Protein AF-Q55C67-F1 (afdb_monomer_lite)

Radius of gyration: 38.0 Å; chains: 1; bounding box: 119×74×82 Å

pLDDT: mean 76.69, std 16.96, range [35.06, 94.38]

Foldseek 3Di:
DPVVVVVVVVVVVVVVVVVVVVVVVVVVVVVVVVVVVVVVVVVVVVVVPPDDDDPDVCQLLLQLLLLLLVLLCVPLPQLVVLVVVVLLHPCSVVLSVVLSVVLSVQVVVVDPDDLVVNLVSVQCSCVPRSVHHDPPCVSSVSSVLSVVSSVCSVVVVVVVSCVSSDVVSVVSSVCSVVVPDDPDDDDDDDDDDDDDDDDDDDDDDDDDDDDDDDDDDDDDDQDQDPVRDDDDDDDDD

Organism: Dictyostelium discoideum (NCBI:txid44689)

InterPro domains:
  IPR019398 Pre-rRNA-processing protein TSR2 [PF10273] (65-143)
  IPR019398 Pre-rRNA-processing protein TSR2 [PTHR21250] (51-237)

Structure (mmCIF, N/CA/C/O backbone):
data_AF-Q55C67-F1
#
_entry.id   AF-Q55C67-F1
#
loop_
_atom_site.group_PDB
_atom_site.id
_atom_site.type_symbol
_atom_site.label_atom_id
_atom_site.label_alt_id
_atom_site.label_comp_id
_atom_site.label_asym_id
_atom_site.label_entity_id
_atom_site.label_seq_id
_atom_site.pdbx_PDB_ins_code
_atom_site.Cartn_x
_atom_site.Cartn_y
_atom_site.Cartn_z
_atom_site.occupancy
_atom_site.B_iso_or_equiv
_atom_site.auth_seq_id
_atom_site.auth_comp_id
_atom_site.auth_asym_id
_atom_site.auth_atom_id
_atom_site.pdbx_PDB_model_num
ATOM 1 N N . MET A 1 1 ? -77.966 -0.802 56.223 1.00 55.41 1 MET A N 1
ATOM 2 C CA . MET A 1 1 ? -77.116 -0.895 55.015 1.00 55.41 1 MET A CA 1
ATOM 3 C C . MET A 1 1 ? -76.332 0.396 54.921 1.00 55.41 1 MET A C 1
ATOM 5 O O . MET A 1 1 ? -76.940 1.457 54.916 1.00 55.41 1 MET A O 1
ATOM 9 N N . ASN A 1 2 ? -75.006 0.317 55.017 1.00 64.31 2 ASN A N 1
ATOM 10 C CA . ASN A 1 2 ? -74.153 1.490 55.178 1.00 64.31 2 ASN A CA 1
ATOM 11 C C . ASN A 1 2 ? -73.962 2.150 53.804 1.00 64.31 2 ASN A C 1
ATOM 13 O O . ASN A 1 2 ? -73.075 1.753 53.052 1.00 64.31 2 ASN A O 1
ATOM 17 N N . TYR A 1 3 ? -74.848 3.091 53.450 1.00 72.81 3 TYR A N 1
ATOM 18 C CA . TYR A 1 3 ? -74.831 3.788 52.155 1.00 72.81 3 TYR A CA 1
ATOM 19 C C . TYR A 1 3 ? -73.443 4.357 51.822 1.00 72.81 3 TYR A C 1
ATOM 21 O O . TYR A 1 3 ? -73.037 4.314 50.666 1.00 72.81 3 TYR A O 1
ATOM 29 N N . SER A 1 4 ? -72.677 4.779 52.835 1.00 77.44 4 SER A N 1
ATOM 30 C CA . SER A 1 4 ? -71.302 5.262 52.665 1.00 77.44 4 SER A CA 1
ATOM 31 C C . SER A 1 4 ? -70.363 4.213 52.057 1.00 77.44 4 SER A C 1
ATOM 33 O O . SER A 1 4 ? -69.608 4.540 51.148 1.00 77.44 4 SER A O 1
ATOM 35 N N . ASN A 1 5 ? -70.438 2.948 52.491 1.00 81.25 5 ASN A N 1
ATOM 36 C CA . ASN A 1 5 ? -69.569 1.887 51.966 1.00 81.25 5 ASN A CA 1
ATOM 37 C C . ASN A 1 5 ? -69.927 1.529 50.520 1.00 81.25 5 ASN A C 1
ATOM 39 O O . ASN A 1 5 ? -69.037 1.259 49.727 1.00 81.25 5 ASN A O 1
ATOM 43 N N . ILE A 1 6 ? -71.217 1.554 50.165 1.00 80.00 6 ILE A N 1
ATOM 44 C CA . ILE A 1 6 ? -71.666 1.266 48.793 1.00 80.00 6 ILE A CA 1
ATOM 45 C C . ILE A 1 6 ? -71.211 2.381 47.841 1.00 80.00 6 ILE A C 1
ATOM 47 O O . ILE A 1 6 ? -70.732 2.097 46.748 1.00 80.00 6 ILE A O 1
ATOM 51 N N . VAL A 1 7 ? -71.321 3.648 48.259 1.00 83.62 7 VAL A N 1
ATOM 52 C CA . VAL A 1 7 ? -70.851 4.792 47.458 1.00 83.62 7 VAL A CA 1
ATOM 53 C C . VAL A 1 7 ? -69.332 4.758 47.295 1.00 83.62 7 VAL A C 1
ATOM 55 O O . VAL A 1 7 ? -68.846 4.950 46.185 1.00 83.62 7 VAL A O 1
ATOM 58 N N . GLN A 1 8 ? -68.588 4.463 48.365 1.00 84.81 8 GLN A N 1
ATOM 59 C CA . GLN A 1 8 ? -67.129 4.373 48.308 1.00 84.81 8 GLN A CA 1
ATOM 60 C C . GLN A 1 8 ? -66.661 3.205 47.432 1.00 84.81 8 GLN A C 1
ATOM 62 O O . GLN A 1 8 ? -65.788 3.393 46.593 1.00 84.81 8 GLN A O 1
ATOM 67 N N . GLN A 1 9 ? -67.305 2.040 47.542 1.00 86.12 9 GLN A N 1
ATOM 68 C CA . GLN A 1 9 ? -67.006 0.886 46.696 1.00 86.12 9 GLN A CA 1
ATOM 69 C C . GLN A 1 9 ? -67.319 1.159 45.216 1.00 86.12 9 GLN A C 1
ATOM 71 O O . GLN A 1 9 ? -66.535 0.781 44.351 1.00 86.12 9 GLN A O 1
ATOM 76 N N . ASN A 1 10 ? -68.419 1.859 44.911 1.00 88.12 10 ASN A N 1
ATOM 77 C CA . ASN A 1 10 ? -68.726 2.282 43.541 1.00 88.12 10 ASN A CA 1
ATOM 78 C C . ASN A 1 10 ? -67.701 3.298 43.007 1.00 88.12 10 ASN A C 1
ATOM 80 O O . ASN A 1 10 ? -67.310 3.209 41.845 1.00 88.12 10 ASN A O 1
ATOM 84 N N . LEU A 1 11 ? -67.241 4.238 43.843 1.00 90.19 11 LEU A N 1
ATOM 85 C CA . LEU A 1 11 ? -66.218 5.216 43.460 1.00 90.19 11 LEU A CA 1
ATOM 86 C C . LEU A 1 11 ? -64.862 4.542 43.194 1.00 90.19 11 LEU A C 1
ATOM 88 O O . LEU A 1 11 ? -64.224 4.832 42.186 1.00 90.19 11 LEU A O 1
ATOM 92 N N . GLU A 1 12 ? -64.440 3.609 44.050 1.00 90.56 12 GLU A N 1
ATOM 93 C CA . GLU A 1 12 ? -63.213 2.826 43.855 1.00 90.56 12 GLU A CA 1
ATOM 94 C C . GLU A 1 12 ? -63.284 1.965 42.589 1.00 90.56 12 GLU A C 1
ATOM 96 O O . GLU A 1 12 ? -62.333 1.947 41.806 1.00 90.56 12 GLU A O 1
ATOM 101 N N . GLN A 1 13 ? -64.426 1.317 42.329 1.00 90.25 13 GLN A N 1
ATOM 102 C CA . GLN A 1 13 ? -64.645 0.569 41.086 1.00 90.25 13 GLN A CA 1
ATOM 103 C C . GLN A 1 13 ? -64.574 1.472 39.848 1.00 90.25 13 GLN A C 1
ATOM 105 O O . GLN A 1 13 ? -64.016 1.065 38.828 1.00 90.25 13 GLN A O 1
ATOM 110 N N . GLN A 1 14 ? -65.091 2.701 39.928 1.00 91.06 14 GLN A N 1
ATOM 111 C CA . GLN A 1 14 ? -65.021 3.665 38.830 1.00 91.06 14 GLN A CA 1
ATOM 112 C C . GLN A 1 14 ? -63.582 4.130 38.563 1.00 91.06 14 GLN A C 1
ATOM 114 O O . GLN A 1 14 ? -63.165 4.183 37.406 1.00 91.06 14 GLN A O 1
ATOM 119 N N . ILE A 1 15 ? -62.802 4.412 39.613 1.00 91.38 15 ILE A N 1
ATOM 120 C CA . ILE A 1 15 ? -61.378 4.764 39.491 1.00 91.38 15 ILE A CA 1
ATOM 121 C C . ILE A 1 15 ? -60.592 3.592 38.895 1.00 91.38 15 ILE A C 1
ATOM 123 O O . ILE A 1 15 ? -59.784 3.789 37.989 1.00 91.38 15 ILE A O 1
ATOM 127 N N . GLN A 1 16 ? -60.857 2.365 39.352 1.00 91.56 16 GLN A N 1
ATOM 128 C CA . GLN A 1 16 ? -60.196 1.172 38.831 1.00 91.56 16 GLN A CA 1
ATOM 129 C C . GLN A 1 16 ? -60.526 0.940 37.349 1.00 91.56 16 GLN A C 1
ATOM 131 O O . GLN A 1 16 ? -59.621 0.659 36.565 1.00 91.56 16 GLN A O 1
ATOM 136 N N . GLN A 1 17 ? -61.787 1.111 36.934 1.00 91.88 17 GLN A N 1
ATOM 137 C CA . GLN A 1 17 ? -62.157 1.049 35.515 1.00 91.88 17 GLN A CA 1
ATOM 138 C C . GLN A 1 17 ? -61.460 2.131 34.691 1.00 91.88 17 GLN A C 1
ATOM 140 O O . GLN A 1 17 ? -60.963 1.834 33.607 1.00 91.88 17 GLN A O 1
ATOM 145 N N . GLN A 1 18 ? -61.371 3.359 35.205 1.00 92.94 18 GLN A N 1
ATOM 146 C CA . GLN A 1 18 ? -60.685 4.447 34.513 1.00 92.94 18 GLN A CA 1
ATOM 147 C C . GLN A 1 18 ? -59.182 4.168 34.355 1.00 92.94 18 GLN A C 1
ATOM 149 O O . GLN A 1 18 ? -58.626 4.424 33.290 1.00 92.94 18 GLN A O 1
ATOM 154 N N . GLN A 1 19 ? -58.530 3.586 35.367 1.00 91.44 19 GLN A N 1
ATOM 155 C CA . GLN A 1 19 ? -57.126 3.166 35.280 1.00 91.44 19 GLN A CA 1
ATOM 156 C C . GLN A 1 19 ? -56.924 2.034 34.267 1.00 91.44 19 GLN A C 1
ATOM 158 O O . GLN A 1 19 ? -55.997 2.092 33.464 1.00 91.44 19 GLN A O 1
ATOM 163 N N . ILE A 1 20 ? -57.809 1.029 34.257 1.00 91.62 20 ILE A N 1
ATOM 164 C CA . ILE A 1 20 ? -57.768 -0.057 33.266 1.00 91.62 20 ILE A CA 1
ATOM 165 C C . ILE A 1 20 ? -57.932 0.509 31.852 1.00 91.62 20 ILE A C 1
ATOM 167 O O . ILE A 1 20 ? -57.195 0.117 30.949 1.00 91.62 20 ILE A O 1
ATOM 171 N N . GLN A 1 21 ? -58.855 1.453 31.660 1.00 91.81 21 GLN A N 1
ATOM 172 C CA . GLN A 1 21 ? -59.078 2.091 30.367 1.00 91.81 21 GLN A CA 1
ATOM 173 C C . GLN A 1 21 ? -57.860 2.910 29.916 1.00 91.81 21 GLN A C 1
ATOM 175 O O . GLN A 1 21 ? -57.418 2.759 28.779 1.00 91.81 21 GLN A O 1
ATOM 180 N N . GLN A 1 22 ? -57.254 3.697 30.810 1.00 91.69 22 GLN A N 1
ATOM 181 C CA . GLN A 1 22 ? -56.019 4.430 30.507 1.00 91.69 22 GLN A CA 1
ATOM 182 C C . GLN A 1 22 ? -54.857 3.490 30.161 1.00 91.69 22 GLN A C 1
ATOM 184 O O . GLN A 1 22 ? -54.122 3.752 29.211 1.00 91.69 22 GLN A O 1
ATOM 189 N N . GLN A 1 23 ? -54.711 2.371 30.876 1.00 90.81 23 GLN A N 1
ATOM 190 C CA . GLN A 1 23 ? -53.678 1.376 30.579 1.00 90.81 23 GLN A CA 1
ATOM 191 C C . GLN A 1 23 ? -53.897 0.720 29.209 1.00 90.81 23 GLN A C 1
ATOM 193 O O . GLN A 1 23 ? -52.939 0.476 28.476 1.00 90.81 23 GLN A O 1
ATOM 198 N N . GLN A 1 24 ? -55.152 0.448 28.837 1.00 90.94 24 GLN A N 1
ATOM 199 C CA . GLN A 1 24 ? -55.490 -0.078 27.513 1.00 90.94 24 GLN A CA 1
ATOM 200 C C . GLN A 1 24 ? -55.171 0.929 26.402 1.00 90.94 24 GLN A C 1
ATOM 202 O O . GLN A 1 24 ? -54.600 0.541 25.384 1.00 90.94 24 GLN A O 1
ATOM 207 N N . GLU A 1 25 ? -55.475 2.215 26.601 1.00 90.50 25 GLU A N 1
ATOM 208 C CA . GLU A 1 25 ? -55.121 3.275 25.649 1.00 90.50 25 GLU A CA 1
ATOM 209 C C . GLU A 1 25 ? -53.605 3.445 25.504 1.00 90.50 25 GLU A C 1
ATOM 211 O O . GLU A 1 25 ? -53.113 3.613 24.387 1.00 90.50 25 GLU A O 1
ATOM 216 N N . GLN A 1 26 ? -52.850 3.360 26.605 1.00 88.88 26 GLN A N 1
ATOM 217 C CA . GLN A 1 26 ? -51.386 3.383 26.564 1.00 88.88 26 GLN A CA 1
ATOM 218 C C . GLN A 1 26 ? -50.830 2.193 25.779 1.00 88.88 26 GLN A C 1
ATOM 220 O O . GLN A 1 26 ? -50.045 2.396 24.855 1.00 88.88 26 GLN A O 1
ATOM 225 N N . ASN A 1 27 ? -51.304 0.976 26.060 1.00 90.88 27 ASN A N 1
ATOM 226 C CA . ASN A 1 27 ? -50.885 -0.221 25.329 1.00 90.88 27 ASN A CA 1
ATOM 227 C C . ASN A 1 27 ? -51.206 -0.119 23.826 1.00 90.88 27 ASN A C 1
ATOM 229 O O . ASN A 1 27 ? -50.393 -0.523 22.996 1.00 90.88 27 ASN A O 1
ATOM 233 N N . LEU A 1 28 ? -52.361 0.453 23.461 1.00 92.19 28 LEU A N 1
ATOM 234 C CA . LEU A 1 28 ? -52.737 0.667 22.061 1.00 92.19 28 LEU A CA 1
ATOM 235 C C . LEU A 1 28 ? -51.816 1.686 21.370 1.00 92.19 28 LEU A C 1
ATOM 237 O O . LEU A 1 28 ? -51.386 1.452 20.240 1.00 92.19 28 LEU A O 1
ATOM 241 N N . ARG A 1 29 ? -51.473 2.793 22.043 1.00 89.44 29 ARG A N 1
ATOM 242 C CA . ARG A 1 29 ? -50.525 3.791 21.515 1.00 89.44 29 ARG A CA 1
ATOM 243 C C . ARG A 1 29 ? -49.127 3.209 21.343 1.00 89.44 29 ARG A C 1
ATOM 245 O O . ARG A 1 29 ? -48.511 3.419 20.303 1.00 89.44 29 ARG A O 1
ATOM 252 N N . GLU A 1 30 ? -48.638 2.447 22.318 1.00 86.75 30 GLU A N 1
ATOM 253 C CA . GLU A 1 30 ? -47.344 1.768 22.209 1.00 86.75 30 GLU A CA 1
ATOM 254 C C . GLU A 1 30 ? -47.323 0.762 21.056 1.00 86.75 30 GLU A C 1
ATOM 256 O O . GLU A 1 30 ? -46.335 0.683 20.328 1.00 86.75 30 GLU A O 1
ATOM 261 N N . GLN A 1 31 ? -48.41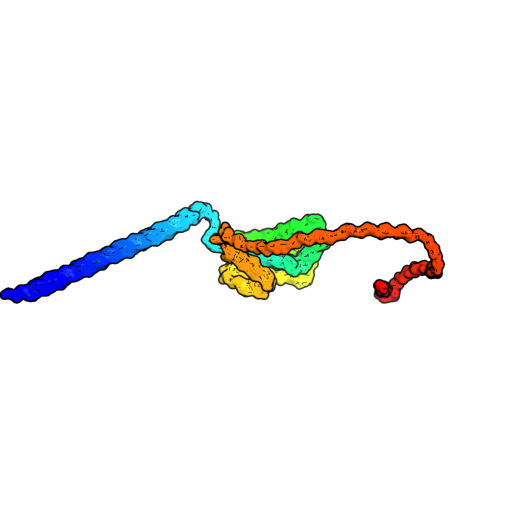7 0.026 20.840 1.00 89.00 31 GLN A N 1
ATOM 262 C CA . GLN A 1 31 ? -48.533 -0.901 19.718 1.00 89.00 31 GLN A CA 1
ATOM 263 C C . GLN A 1 31 ? -48.512 -0.168 18.369 1.00 89.00 31 GLN A C 1
ATOM 265 O O . GLN A 1 31 ? -47.846 -0.629 17.446 1.00 89.00 31 GLN A O 1
ATOM 270 N N . GLN A 1 32 ? -49.167 0.993 18.263 1.00 89.25 32 GLN A N 1
ATOM 271 C CA . GLN A 1 32 ? -49.116 1.833 17.061 1.00 89.25 32 GLN A CA 1
ATOM 272 C C . GLN A 1 32 ? -47.713 2.392 16.802 1.00 89.25 32 GLN A C 1
ATOM 274 O O . GLN A 1 32 ? -47.256 2.367 15.663 1.00 89.25 32 GLN A O 1
ATOM 279 N N . ILE A 1 33 ? -47.003 2.842 17.843 1.00 85.56 33 ILE A N 1
ATOM 280 C CA . ILE A 1 33 ? -45.613 3.310 17.716 1.00 85.56 33 ILE A CA 1
ATOM 281 C C . ILE A 1 33 ? -44.709 2.160 17.263 1.00 85.56 33 ILE A C 1
ATOM 283 O O . ILE A 1 33 ? -43.916 2.335 16.342 1.00 85.56 33 ILE A O 1
ATOM 287 N N . ARG A 1 34 ? -44.854 0.966 17.853 1.00 83.12 34 ARG A N 1
ATOM 288 C CA . ARG A 1 34 ? -44.106 -0.229 17.431 1.00 83.12 34 ARG A CA 1
ATOM 289 C C . ARG A 1 34 ? -44.389 -0.586 15.976 1.00 83.12 34 ARG A C 1
ATOM 291 O O . ARG A 1 34 ? -43.445 -0.837 15.242 1.00 83.12 34 ARG A O 1
ATOM 298 N N . GLN A 1 35 ? -45.650 -0.540 15.545 1.00 85.38 35 GLN A N 1
ATOM 299 C CA . GLN A 1 35 ? -46.022 -0.783 14.149 1.00 85.38 35 GLN A CA 1
ATOM 300 C C . GLN A 1 35 ? -45.432 0.265 13.203 1.00 85.38 35 GLN A C 1
ATOM 302 O O . GLN A 1 35 ? -44.892 -0.107 12.170 1.00 85.38 35 GLN A O 1
ATOM 307 N N . GLN A 1 36 ? -45.461 1.552 13.561 1.00 83.69 36 GLN A N 1
ATOM 308 C CA . GLN A 1 36 ? -44.834 2.600 12.752 1.00 83.69 36 GLN A CA 1
ATOM 309 C C . GLN A 1 36 ? -43.315 2.428 12.666 1.00 83.69 36 GLN A C 1
ATOM 311 O O . GLN A 1 36 ? -42.751 2.590 11.588 1.00 83.69 36 GLN A O 1
ATOM 316 N N . ILE A 1 37 ? -42.650 2.070 13.770 1.00 80.50 37 ILE A N 1
ATOM 317 C CA . ILE A 1 37 ? -41.210 1.780 13.776 1.00 80.50 37 ILE A CA 1
ATOM 318 C C . ILE A 1 37 ? -40.916 0.550 12.908 1.00 80.50 37 ILE A C 1
ATOM 320 O O . ILE A 1 37 ? -40.021 0.604 12.072 1.00 80.50 37 ILE A O 1
ATOM 324 N N . GLU A 1 38 ? -41.680 -0.537 13.040 1.00 80.69 38 GLU A N 1
ATOM 325 C CA . GLU A 1 38 ? -41.533 -1.733 12.200 1.00 80.69 38 GLU A CA 1
ATOM 326 C C . GLU A 1 38 ? -41.793 -1.440 10.715 1.00 80.69 38 GLU A C 1
ATOM 328 O O . GLU A 1 38 ? -41.078 -1.954 9.857 1.00 80.69 38 GLU A O 1
ATOM 333 N N . GLU A 1 39 ? -42.777 -0.599 10.386 1.00 81.31 39 GLU A N 1
ATOM 334 C CA . GLU A 1 39 ? -43.039 -0.156 9.014 1.00 81.31 39 GLU A CA 1
ATOM 335 C C . GLU A 1 39 ? -41.912 0.720 8.466 1.00 81.31 39 GLU A C 1
ATOM 337 O O . GLU A 1 39 ? -41.529 0.554 7.308 1.00 81.31 39 GLU A O 1
ATOM 342 N N . GLN A 1 40 ? -41.343 1.618 9.276 1.00 77.38 40 GLN A N 1
ATOM 343 C CA . GLN A 1 40 ? -40.179 2.408 8.873 1.00 77.38 40 GLN A CA 1
ATOM 344 C C . GLN A 1 40 ? -38.947 1.526 8.665 1.00 77.38 40 GLN A C 1
ATOM 346 O O . GLN A 1 40 ? -38.252 1.693 7.665 1.00 77.38 40 GLN A O 1
ATOM 351 N N . ILE A 1 41 ? -38.724 0.535 9.534 1.00 75.88 41 ILE A N 1
ATOM 352 C CA . ILE A 1 41 ? -37.650 -0.452 9.370 1.00 75.88 41 ILE A CA 1
ATOM 353 C C . ILE A 1 41 ? -37.872 -1.264 8.087 1.00 75.88 41 ILE A C 1
ATOM 355 O O . ILE A 1 41 ? -36.942 -1.416 7.300 1.00 75.88 41 ILE A O 1
ATOM 359 N N . LYS A 1 42 ? -39.101 -1.722 7.810 1.00 76.94 42 LYS A N 1
ATOM 360 C CA . LYS A 1 42 ? -39.427 -2.444 6.567 1.00 76.94 42 LYS A CA 1
ATOM 361 C C . LYS A 1 42 ? -39.249 -1.589 5.315 1.00 76.94 42 LYS A C 1
ATOM 363 O O . LYS A 1 42 ? -38.733 -2.092 4.325 1.00 76.94 42 LYS A O 1
ATOM 368 N N . ARG A 1 43 ? -39.644 -0.310 5.338 1.00 68.50 43 ARG A N 1
ATOM 369 C CA . ARG A 1 43 ? -39.409 0.617 4.214 1.00 68.50 43 ARG A CA 1
ATOM 370 C C . ARG A 1 43 ? -37.920 0.883 4.003 1.00 68.50 43 ARG A C 1
ATOM 372 O O . ARG A 1 43 ? -37.476 0.913 2.860 1.00 68.50 43 ARG A O 1
ATOM 379 N N . GLY A 1 44 ? -37.157 1.020 5.089 1.00 62.81 44 GLY A N 1
ATOM 380 C CA . GLY A 1 44 ? -35.700 1.121 5.035 1.00 62.81 44 GLY A CA 1
ATOM 381 C C . GLY A 1 44 ? -35.053 -0.124 4.424 1.00 62.81 44 GLY A C 1
ATOM 382 O O . GLY A 1 44 ? -34.157 0.003 3.598 1.00 62.81 44 GLY A O 1
ATOM 383 N N . GLN A 1 45 ? -35.559 -1.316 4.755 1.00 61.28 45 GLN A N 1
ATOM 384 C CA . GLN A 1 45 ? -35.073 -2.586 4.202 1.00 61.28 45 GLN A CA 1
ATOM 385 C C . GLN A 1 45 ? -35.484 -2.796 2.733 1.00 61.28 45 GLN A C 1
ATOM 387 O O . GLN A 1 45 ? -34.657 -3.217 1.932 1.00 61.28 45 GLN A O 1
ATOM 392 N N . GLN A 1 46 ? -36.711 -2.441 2.329 1.00 56.03 46 GLN A N 1
ATOM 393 C CA . GLN A 1 46 ? -37.157 -2.611 0.935 1.00 56.03 46 GLN A CA 1
ATOM 394 C C . GLN A 1 46 ? -36.419 -1.711 -0.065 1.00 56.03 46 GLN A C 1
ATOM 396 O O . GLN A 1 46 ? -36.211 -2.126 -1.203 1.00 56.03 46 GLN A O 1
ATOM 401 N N . ASN A 1 47 ? -35.962 -0.525 0.346 1.00 55.47 47 ASN A N 1
ATOM 402 C CA . ASN A 1 47 ? -35.108 0.303 -0.511 1.00 55.47 47 ASN A CA 1
ATOM 403 C C . ASN A 1 47 ? -33.682 -0.261 -0.672 1.00 55.47 47 ASN A C 1
ATOM 405 O O . ASN A 1 47 ? -32.969 0.182 -1.565 1.00 55.47 47 ASN A O 1
ATOM 409 N N . GLN A 1 48 ? -33.273 -1.246 0.137 1.00 50.03 48 GLN A N 1
ATOM 410 C CA . GLN A 1 48 ? -31.953 -1.882 0.045 1.00 50.03 48 GLN A CA 1
ATOM 411 C C . GLN A 1 48 ? -31.956 -3.201 -0.753 1.00 50.03 48 GLN A C 1
ATOM 413 O O . GLN A 1 48 ? -30.895 -3.671 -1.147 1.00 50.03 48 GLN A O 1
ATOM 418 N N . GLU A 1 49 ? -33.118 -3.793 -1.055 1.00 52.91 49 GLU A N 1
ATOM 419 C CA . GLU A 1 49 ? -33.202 -5.105 -1.730 1.00 52.91 49 GLU A CA 1
ATOM 420 C C . GLU A 1 49 ? -33.305 -5.044 -3.268 1.00 52.91 49 GLU A C 1
ATOM 422 O O . GLU A 1 49 ? -33.440 -6.079 -3.923 1.00 52.91 49 GLU A O 1
ATOM 427 N N . THR A 1 50 ? -33.171 -3.861 -3.881 1.00 46.00 50 THR A N 1
ATOM 428 C CA . THR A 1 50 ? -33.098 -3.727 -5.346 1.00 46.00 50 THR A CA 1
ATOM 429 C C . THR A 1 50 ? -31.681 -3.315 -5.750 1.00 46.00 50 THR A C 1
ATOM 431 O O . THR A 1 50 ? -31.320 -2.148 -5.652 1.00 46.00 50 THR A O 1
ATOM 434 N N . THR A 1 51 ? -30.908 -4.283 -6.256 1.00 45.06 51 THR A N 1
ATOM 435 C CA . THR A 1 51 ? -29.495 -4.214 -6.711 1.00 45.06 51 THR A CA 1
ATOM 436 C C . THR A 1 51 ? -28.461 -4.565 -5.633 1.00 45.06 51 THR A C 1
ATOM 438 O O . THR A 1 51 ? -28.009 -3.748 -4.842 1.00 45.06 51 THR A O 1
ATOM 441 N N . GLN A 1 52 ? -28.101 -5.847 -5.638 1.00 35.06 52 GLN A N 1
ATOM 442 C CA . GLN A 1 52 ? -27.042 -6.486 -4.863 1.00 35.06 52 GLN A CA 1
ATOM 443 C C . GLN A 1 52 ? -25.661 -5.945 -5.265 1.00 35.06 52 GLN A C 1
ATOM 445 O O . GLN A 1 52 ? -25.206 -6.295 -6.348 1.00 35.06 52 GLN A O 1
ATOM 450 N N . VAL A 1 53 ? -25.006 -5.161 -4.403 1.00 44.84 53 VAL A N 1
ATOM 451 C CA . VAL A 1 53 ? -23.629 -5.368 -3.900 1.00 44.84 53 VAL A CA 1
ATOM 452 C C . VAL A 1 53 ? -23.565 -4.623 -2.553 1.00 44.84 53 VAL A C 1
ATOM 454 O O . VAL A 1 53 ? -24.007 -3.485 -2.471 1.00 44.84 53 VAL A O 1
ATOM 457 N N . ASP A 1 54 ? -23.170 -5.333 -1.500 1.00 40.62 54 ASP A N 1
ATOM 458 C CA . ASP A 1 54 ? -22.926 -4.925 -0.104 1.00 40.62 54 ASP A CA 1
ATOM 459 C C . ASP A 1 54 ? -23.085 -3.413 0.245 1.00 40.62 54 ASP A C 1
ATOM 461 O O . ASP A 1 54 ? -22.210 -2.589 0.022 1.00 40.62 54 ASP A O 1
ATOM 465 N N . ASN A 1 55 ? -24.230 -3.042 0.840 1.00 44.38 55 ASN A N 1
ATOM 466 C CA . ASN A 1 55 ? -24.454 -1.733 1.481 1.00 44.38 55 ASN A CA 1
ATOM 467 C C . ASN A 1 55 ? -24.099 -1.794 2.985 1.00 44.38 55 ASN A C 1
ATOM 469 O O . ASN A 1 55 ? -24.886 -1.406 3.854 1.00 44.38 55 ASN A O 1
ATOM 473 N N . ARG A 1 56 ? -22.900 -2.284 3.320 1.00 44.88 56 ARG A N 1
ATOM 474 C CA . ARG A 1 56 ? -22.137 -1.742 4.465 1.00 44.88 56 ARG A CA 1
ATOM 475 C C . ARG A 1 56 ? -21.777 -0.283 4.142 1.00 44.88 56 ARG A C 1
ATOM 477 O O . ARG A 1 56 ? -22.032 0.147 3.020 1.00 44.88 56 ARG A O 1
ATOM 484 N N . PRO A 1 57 ? -21.193 0.530 5.037 1.00 50.88 57 PRO A N 1
ATOM 485 C CA . PRO A 1 57 ? -20.595 1.809 4.632 1.00 50.88 57 PRO A CA 1
ATOM 486 C C . PRO A 1 57 ? -19.368 1.588 3.716 1.00 50.88 57 PRO A C 1
ATOM 488 O O . PRO A 1 57 ? -18.319 2.190 3.921 1.00 50.88 57 PRO A O 1
ATOM 491 N N . GLU A 1 58 ? -19.486 0.706 2.715 1.00 54.97 58 GLU A N 1
ATOM 492 C CA . GLU A 1 58 ? -18.504 0.419 1.686 1.00 54.97 58 GLU A CA 1
ATOM 493 C C . GLU A 1 58 ? -18.116 1.684 0.970 1.00 54.97 58 GLU A C 1
ATOM 495 O O . GLU A 1 58 ? -16.930 1.924 0.816 1.00 54.97 58 GLU A O 1
ATOM 500 N N . GLY A 1 59 ? -19.075 2.566 0.683 1.00 66.62 59 GLY A N 1
ATOM 501 C CA . GLY A 1 59 ? -18.773 3.870 0.106 1.00 66.62 59 GLY A CA 1
ATOM 502 C C . GLY A 1 59 ? -17.798 4.694 0.952 1.00 66.62 59 GLY A C 1
ATOM 503 O O . GLY A 1 59 ? -16.814 5.195 0.419 1.00 66.62 59 GLY A O 1
ATOM 504 N N . GLU A 1 60 ? -18.029 4.815 2.263 1.00 79.44 60 GLU A N 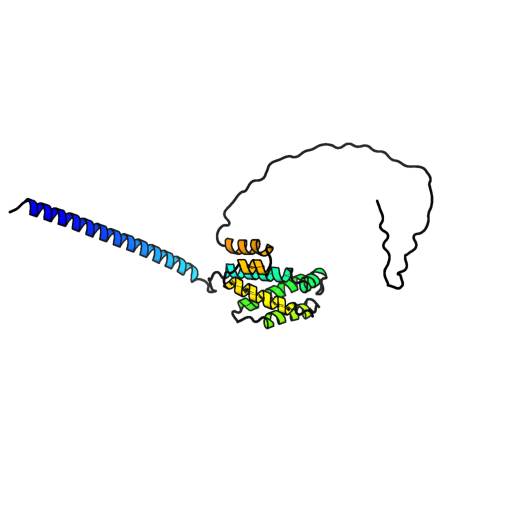1
ATOM 505 C CA . GLU A 1 60 ? -17.236 5.714 3.112 1.00 79.44 60 GLU A CA 1
ATOM 506 C C . GLU A 1 60 ? -15.831 5.169 3.374 1.00 79.44 60 GLU A C 1
ATOM 508 O O . GLU A 1 60 ? -14.849 5.881 3.155 1.00 79.44 60 GLU A O 1
ATOM 513 N N . TYR A 1 61 ? -15.696 3.905 3.801 1.00 85.38 61 TYR A N 1
ATOM 514 C CA . TYR A 1 61 ? -14.359 3.355 4.048 1.00 85.38 61 TYR A CA 1
ATOM 515 C C . TYR A 1 61 ? -13.569 3.199 2.750 1.00 85.38 61 TYR A C 1
ATOM 517 O O . TYR A 1 61 ? -12.352 3.367 2.771 1.00 85.38 61 TYR A O 1
ATOM 525 N N . TRP A 1 62 ? -14.236 2.895 1.630 1.00 88.25 62 TRP A N 1
ATOM 526 C CA . TRP A 1 62 ? -13.577 2.752 0.336 1.00 88.25 62 TRP A CA 1
ATOM 527 C C . TRP A 1 62 ? -13.046 4.084 -0.167 1.00 88.25 62 TRP A C 1
ATOM 529 O O . TRP A 1 62 ? -11.900 4.153 -0.591 1.00 88.25 62 TRP A O 1
ATOM 539 N N . GLN A 1 63 ? -13.835 5.157 -0.057 1.00 86.56 63 GLN A N 1
ATOM 540 C CA . GLN A 1 63 ? -13.372 6.502 -0.396 1.00 86.56 63 GLN A CA 1
ATOM 541 C C . GLN A 1 63 ? -12.178 6.909 0.466 1.00 86.56 63 GLN A C 1
ATOM 543 O O . GLN A 1 63 ? -11.182 7.407 -0.050 1.00 86.56 63 GLN A O 1
ATOM 548 N N . ILE A 1 64 ? -12.243 6.651 1.772 1.00 87.06 64 ILE A N 1
ATOM 549 C CA . ILE A 1 64 ? -11.134 6.928 2.691 1.00 87.06 64 ILE A CA 1
ATOM 550 C C . ILE A 1 64 ? -9.893 6.113 2.307 1.00 87.06 64 ILE A C 1
ATOM 552 O O . ILE A 1 64 ? -8.781 6.640 2.314 1.00 87.06 64 ILE A O 1
ATOM 556 N N . PHE A 1 65 ? -10.079 4.845 1.944 1.00 90.19 65 PHE A N 1
ATOM 557 C CA . PHE A 1 65 ? -9.004 3.968 1.505 1.00 90.19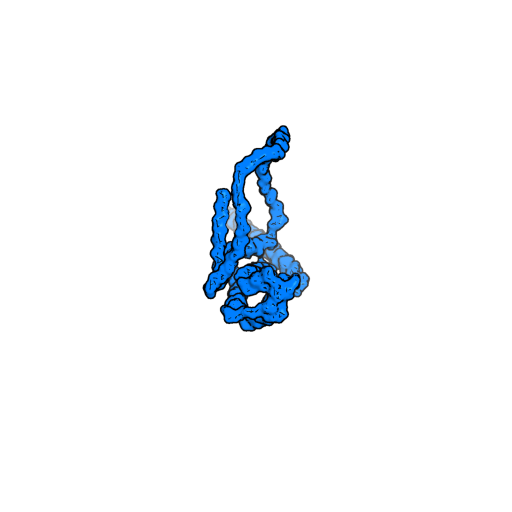 65 PHE A CA 1
ATOM 558 C C . PHE A 1 65 ? -8.381 4.428 0.180 1.00 90.19 65 PHE A C 1
ATOM 560 O O . PHE A 1 65 ? -7.163 4.552 0.112 1.00 90.19 65 PHE A O 1
ATOM 567 N N . ASP A 1 66 ? -9.176 4.755 -0.837 1.00 90.94 66 ASP A N 1
ATOM 568 C CA . ASP A 1 66 ? -8.688 5.286 -2.117 1.00 90.94 66 ASP A CA 1
ATOM 569 C C . ASP A 1 66 ? -7.887 6.581 -1.918 1.00 90.94 66 ASP A C 1
ATOM 571 O O . ASP A 1 66 ? -6.754 6.706 -2.388 1.00 90.94 66 ASP A O 1
ATOM 575 N N . GLN A 1 67 ? -8.403 7.509 -1.106 1.00 89.31 67 GLN A N 1
ATOM 576 C CA . GLN A 1 67 ? -7.684 8.737 -0.762 1.00 89.31 67 GLN A CA 1
ATOM 577 C C . GLN A 1 67 ? -6.373 8.461 -0.011 1.00 89.31 67 GLN A C 1
ATOM 579 O O . GLN A 1 67 ? -5.363 9.128 -0.262 1.00 89.31 67 GLN A O 1
ATOM 584 N N . ALA A 1 68 ? -6.355 7.462 0.875 1.00 90.31 68 ALA A N 1
ATOM 585 C CA . ALA A 1 68 ? -5.138 7.020 1.543 1.00 90.31 68 ALA A CA 1
ATOM 586 C C . ALA A 1 68 ? -4.113 6.461 0.544 1.00 90.31 68 ALA A C 1
ATOM 588 O O . ALA A 1 68 ? -2.956 6.874 0.572 1.00 90.31 68 ALA A O 1
ATOM 589 N N . VAL A 1 69 ? -4.517 5.583 -0.378 1.00 92.12 69 VAL A N 1
ATOM 590 C CA . VAL A 1 69 ? -3.615 5.018 -1.397 1.00 92.12 69 VAL A CA 1
ATOM 591 C C . VAL A 1 69 ? -3.065 6.116 -2.312 1.00 92.12 69 VAL A C 1
ATOM 593 O O . VAL A 1 69 ? -1.858 6.171 -2.554 1.00 92.12 69 VAL A O 1
ATOM 596 N N . LEU A 1 70 ? -3.914 7.042 -2.763 1.00 91.62 70 LEU A N 1
ATOM 597 C CA . LEU A 1 70 ? -3.504 8.188 -3.575 1.00 91.62 70 LEU A CA 1
ATOM 598 C C . LEU A 1 70 ? -2.439 9.027 -2.860 1.00 91.62 70 LEU A C 1
ATOM 600 O O . LEU A 1 70 ? -1.453 9.440 -3.475 1.00 91.62 70 LEU A O 1
ATOM 604 N N . ARG A 1 71 ? -2.603 9.256 -1.553 1.00 90.25 71 ARG A N 1
ATOM 605 C CA . ARG A 1 71 ? -1.608 9.961 -0.742 1.00 90.25 71 ARG A CA 1
ATOM 606 C C . ARG A 1 71 ? -0.275 9.220 -0.696 1.00 90.25 71 ARG A C 1
ATOM 608 O O . ARG A 1 71 ? 0.757 9.840 -0.935 1.00 90.25 71 ARG A O 1
ATOM 615 N N . ILE A 1 72 ? -0.302 7.917 -0.431 1.00 92.31 72 ILE A N 1
ATOM 616 C CA . ILE A 1 72 ? 0.904 7.083 -0.372 1.00 92.31 72 ILE A CA 1
ATOM 617 C C . ILE A 1 72 ? 1.684 7.177 -1.689 1.00 92.31 72 ILE A C 1
ATOM 619 O O . ILE A 1 72 ? 2.895 7.380 -1.683 1.00 92.31 72 ILE A O 1
ATOM 623 N N . PHE A 1 73 ? 0.990 7.110 -2.825 1.00 92.06 73 PHE A N 1
ATOM 624 C CA . PHE A 1 73 ? 1.608 7.211 -4.150 1.00 92.06 73 PHE A CA 1
ATOM 625 C C . PHE A 1 73 ? 2.211 8.602 -4.407 1.00 92.06 73 PHE A C 1
ATOM 627 O O . PHE A 1 73 ? 3.249 8.723 -5.061 1.00 92.06 73 PHE A O 1
ATOM 634 N N . LYS A 1 74 ? 1.597 9.663 -3.867 1.00 90.38 74 LYS A N 1
ATOM 635 C CA . LYS A 1 74 ? 2.144 11.029 -3.924 1.00 90.38 74 LYS A CA 1
ATOM 636 C C . LYS A 1 74 ? 3.403 11.216 -3.080 1.00 90.38 74 LYS A C 1
ATOM 638 O O . LYS A 1 74 ? 4.254 12.015 -3.451 1.00 90.38 74 LYS A O 1
ATOM 643 N N . GLU A 1 75 ? 3.527 10.503 -1.967 1.00 89.56 75 GLU A N 1
ATOM 644 C CA . GLU A 1 75 ? 4.707 10.577 -1.095 1.00 89.56 75 GLU A CA 1
ATOM 645 C C . GLU A 1 75 ? 5.827 9.620 -1.517 1.00 89.56 75 GLU A C 1
ATOM 647 O O . GLU A 1 75 ? 6.985 9.813 -1.144 1.00 89.56 75 GLU A O 1
ATOM 652 N N . TRP A 1 76 ? 5.514 8.604 -2.323 1.00 92.88 76 TRP A N 1
ATOM 653 C CA . TRP A 1 76 ? 6.501 7.637 -2.774 1.00 92.88 76 TRP A CA 1
ATOM 654 C C . TRP A 1 76 ? 7.470 8.250 -3.791 1.00 92.88 76 TRP A C 1
ATOM 656 O O . TRP A 1 76 ? 7.156 8.460 -4.964 1.00 92.88 76 TRP A O 1
ATOM 666 N N . THR A 1 77 ? 8.687 8.525 -3.326 1.00 90.94 77 THR A N 1
ATOM 667 C CA . THR A 1 77 ? 9.727 9.244 -4.074 1.00 90.94 77 THR A CA 1
ATOM 668 C C . THR A 1 77 ? 10.097 8.578 -5.396 1.00 90.94 77 THR A C 1
ATOM 670 O O . THR A 1 77 ? 10.249 9.284 -6.390 1.00 90.94 77 THR A O 1
ATOM 673 N N . ALA A 1 78 ? 10.206 7.246 -5.440 1.00 91.00 78 ALA A N 1
ATOM 674 C CA . ALA A 1 78 ? 10.531 6.511 -6.664 1.00 91.00 78 ALA A CA 1
ATOM 675 C C . ALA A 1 78 ? 9.489 6.768 -7.764 1.00 91.00 78 ALA A C 1
ATOM 677 O O . ALA A 1 78 ? 9.842 7.094 -8.898 1.00 91.00 78 ALA A O 1
ATOM 678 N N . LEU A 1 79 ? 8.205 6.722 -7.400 1.00 92.06 79 LEU A N 1
ATOM 679 C CA . LEU A 1 79 ? 7.101 7.000 -8.310 1.00 92.06 79 LEU A CA 1
ATOM 680 C C . LEU A 1 79 ? 7.058 8.476 -8.730 1.00 92.06 79 LEU A C 1
ATOM 682 O O . LEU A 1 79 ? 6.904 8.776 -9.912 1.00 92.06 79 LEU A O 1
ATOM 686 N N . GLN A 1 80 ? 7.238 9.408 -7.791 1.00 93.25 80 GLN A N 1
ATOM 687 C CA . GLN A 1 80 ? 7.250 10.842 -8.104 1.00 93.25 80 GLN A CA 1
ATOM 688 C C . GLN A 1 80 ? 8.401 11.228 -9.037 1.00 93.25 80 GLN A C 1
ATOM 690 O O . GLN A 1 80 ? 8.213 12.041 -9.945 1.00 93.25 80 GLN A O 1
ATOM 695 N N . LEU A 1 81 ? 9.581 10.631 -8.852 1.00 92.19 81 LEU A N 1
ATOM 696 C CA . LEU A 1 81 ? 10.715 10.820 -9.753 1.00 92.19 81 LEU A CA 1
ATOM 697 C C . LEU A 1 81 ? 10.428 10.238 -11.137 1.00 92.19 81 LEU A C 1
ATOM 699 O O . LEU A 1 81 ? 10.720 10.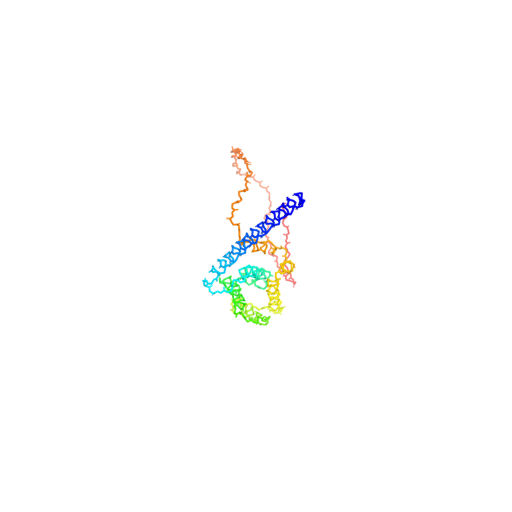914 -12.124 1.00 92.19 81 LEU A O 1
ATOM 703 N N . ALA A 1 82 ? 9.808 9.057 -11.218 1.00 91.44 82 ALA A N 1
ATOM 704 C CA . ALA A 1 82 ? 9.396 8.474 -12.489 1.00 91.44 82 ALA A CA 1
ATOM 705 C C . ALA A 1 82 ? 8.440 9.395 -13.252 1.00 91.44 82 ALA A C 1
ATOM 707 O O . ALA A 1 82 ? 8.697 9.694 -14.416 1.00 91.44 82 ALA A O 1
ATOM 708 N N . ILE A 1 83 ? 7.400 9.908 -12.582 1.00 92.31 83 ILE A N 1
ATOM 709 C CA . ILE A 1 83 ? 6.413 10.832 -13.163 1.00 92.31 83 ILE A CA 1
ATOM 710 C C . ILE A 1 83 ? 7.070 12.143 -13.599 1.00 92.31 83 ILE A C 1
ATOM 712 O O . ILE A 1 83 ? 6.882 12.570 -14.733 1.00 92.31 83 ILE A O 1
ATOM 716 N N . THR A 1 84 ? 7.865 12.764 -12.724 1.00 93.25 84 THR A N 1
ATOM 717 C CA . THR A 1 84 ? 8.492 14.072 -12.989 1.00 93.25 84 THR A CA 1
ATOM 718 C C . THR A 1 84 ? 9.463 14.022 -14.167 1.00 93.25 84 THR A C 1
ATOM 720 O O . THR A 1 84 ? 9.565 14.985 -14.923 1.00 93.25 84 THR A O 1
ATOM 723 N N . ASN A 1 85 ? 10.188 12.913 -14.320 1.00 92.94 85 ASN A N 1
ATOM 724 C CA . ASN A 1 85 ? 11.164 12.731 -15.393 1.00 92.94 85 ASN A CA 1
ATOM 725 C C . ASN A 1 85 ? 10.598 11.986 -16.610 1.00 92.94 85 ASN A C 1
ATOM 727 O O . ASN A 1 85 ? 11.355 11.705 -17.538 1.00 92.94 85 ASN A O 1
ATOM 731 N N . GLU A 1 86 ? 9.309 11.633 -16.593 1.00 92.38 86 GLU A N 1
ATOM 732 C CA . GLU A 1 86 ? 8.649 10.839 -17.631 1.00 92.38 86 GLU A CA 1
ATOM 733 C C . GLU A 1 86 ? 9.446 9.574 -18.002 1.00 92.38 86 GLU A C 1
ATOM 735 O O . GLU A 1 86 ? 9.653 9.271 -19.178 1.00 92.38 86 GLU A O 1
ATOM 740 N N . TRP A 1 87 ? 9.927 8.823 -17.002 1.00 90.19 87 TRP A N 1
ATOM 741 C CA . TRP A 1 87 ? 10.774 7.641 -17.231 1.00 90.19 87 TRP A CA 1
ATOM 742 C C . TRP A 1 87 ? 10.074 6.541 -18.059 1.00 90.19 87 TRP A C 1
ATOM 744 O O . TRP A 1 87 ? 10.745 5.809 -18.787 1.00 90.19 87 TRP A O 1
ATOM 754 N N . GLY A 1 88 ? 8.735 6.496 -18.043 1.00 85.38 88 GLY A N 1
ATOM 755 C CA . GLY A 1 88 ? 7.885 5.665 -18.913 1.00 85.38 88 GLY A CA 1
ATOM 756 C C . GLY A 1 88 ? 7.378 6.369 -20.188 1.00 85.38 88 GLY A C 1
ATOM 757 O O . GLY A 1 88 ? 6.478 5.875 -20.870 1.00 85.38 88 GLY A O 1
ATOM 758 N N . GLY A 1 89 ? 7.903 7.553 -20.512 1.00 90.62 89 GLY A N 1
ATOM 759 C CA . GLY A 1 89 ? 7.460 8.419 -21.608 1.00 90.62 89 GLY A CA 1
ATOM 760 C C . GLY A 1 89 ? 6.201 9.235 -21.290 1.00 90.62 89 GLY A C 1
ATOM 761 O O . GLY A 1 89 ? 5.755 9.331 -20.149 1.00 90.62 89 GLY A O 1
ATOM 762 N N . ASN A 1 90 ? 5.564 9.798 -22.317 1.00 89.38 90 ASN A N 1
ATOM 763 C CA . ASN A 1 90 ? 4.441 10.740 -22.167 1.00 89.38 90 ASN A CA 1
ATOM 764 C C . ASN A 1 90 ? 3.205 10.163 -21.441 1.00 89.38 90 ASN A C 1
ATOM 766 O O . ASN A 1 90 ? 2.297 10.905 -21.079 1.00 89.38 90 ASN A O 1
ATOM 770 N N . LYS A 1 91 ? 3.131 8.835 -21.274 1.00 90.19 91 LYS A N 1
ATOM 771 C CA . LYS A 1 91 ? 2.039 8.128 -20.586 1.00 90.19 91 LYS A CA 1
ATOM 772 C C . LYS A 1 91 ? 2.379 7.756 -19.141 1.00 90.19 91 LYS A C 1
ATOM 774 O O . LYS A 1 91 ? 1.588 7.075 -18.503 1.00 90.19 91 LYS A O 1
ATOM 779 N N . THR A 1 92 ? 3.515 8.207 -18.605 1.00 90.94 92 THR A N 1
ATOM 780 C CA . THR A 1 92 ? 3.965 7.864 -17.243 1.00 90.94 92 THR A CA 1
ATOM 781 C C . THR A 1 92 ? 2.892 8.167 -16.187 1.00 90.94 92 THR A C 1
ATOM 783 O O . THR A 1 92 ? 2.646 7.345 -15.310 1.00 90.94 92 THR A O 1
ATOM 786 N N . SER A 1 93 ? 2.186 9.300 -16.306 1.00 91.44 93 SER A N 1
ATOM 787 C CA . SER A 1 93 ? 1.091 9.645 -15.384 1.00 91.44 93 SER A CA 1
ATOM 788 C C . SER A 1 93 ? -0.127 8.724 -15.510 1.00 91.44 93 SER A C 1
ATOM 790 O O . SER A 1 93 ? -0.749 8.431 -14.498 1.00 91.44 93 SER A O 1
ATOM 792 N N . GLU A 1 94 ? -0.476 8.285 -16.722 1.00 93.44 94 GLU A N 1
ATOM 793 C CA . GLU A 1 94 ? -1.579 7.337 -16.955 1.00 93.44 94 GLU A CA 1
ATOM 794 C C . GLU A 1 94 ? -1.223 5.971 -16.356 1.00 93.44 94 GLU A C 1
ATOM 796 O O . GLU A 1 94 ? -2.023 5.373 -15.655 1.00 93.44 94 GLU A O 1
ATOM 801 N N . ARG A 1 95 ? 0.028 5.528 -16.514 1.00 92.50 95 ARG A N 1
ATOM 802 C CA . ARG A 1 95 ? 0.491 4.257 -15.939 1.00 92.50 95 ARG A CA 1
ATOM 803 C C . ARG A 1 95 ? 0.569 4.264 -14.418 1.00 92.50 95 ARG A C 1
ATOM 805 O O . ARG A 1 95 ? 0.267 3.259 -13.788 1.00 92.50 95 ARG A O 1
ATOM 812 N N . ALA A 1 96 ? 0.947 5.391 -13.817 1.00 92.56 96 ALA A N 1
ATOM 813 C CA . ALA A 1 96 ? 0.908 5.541 -12.365 1.00 92.56 96 ALA A CA 1
ATOM 814 C C . ALA A 1 96 ? -0.530 5.469 -11.815 1.00 92.56 96 ALA A C 1
ATOM 816 O O . ALA A 1 96 ? -0.747 4.938 -10.725 1.00 92.56 96 ALA A O 1
ATOM 817 N N . GLU A 1 97 ? -1.498 5.992 -12.573 1.00 93.44 97 GLU A N 1
ATOM 818 C CA . GLU A 1 97 ? -2.928 5.900 -12.272 1.00 93.44 97 GLU A CA 1
ATOM 819 C C . GLU A 1 97 ? -3.433 4.457 -12.384 1.00 93.44 97 GLU A C 1
ATOM 821 O O . GLU A 1 97 ? -4.047 3.955 -11.443 1.00 93.44 97 GLU A O 1
ATOM 826 N N . ASP A 1 98 ? -3.101 3.777 -13.486 1.00 93.31 98 ASP A N 1
ATOM 827 C CA . ASP A 1 98 ? -3.440 2.370 -13.722 1.00 93.31 98 ASP A CA 1
ATOM 828 C C . ASP A 1 98 ? -2.890 1.480 -12.597 1.00 93.31 98 ASP A C 1
ATOM 830 O O . ASP A 1 98 ? -3.626 0.691 -12.012 1.00 93.31 98 ASP A O 1
ATOM 834 N N . MET A 1 99 ? -1.629 1.690 -12.195 1.00 93.31 99 MET A N 1
ATOM 835 C CA . MET A 1 99 ? -1.014 0.984 -11.065 1.00 93.31 99 MET A CA 1
ATOM 836 C C . MET A 1 99 ? -1.786 1.203 -9.756 1.00 93.31 99 MET A C 1
ATOM 838 O O . MET A 1 99 ? -1.914 0.280 -8.950 1.00 93.31 99 MET A O 1
ATOM 842 N N . ARG A 1 100 ? -2.309 2.416 -9.512 1.00 94.00 100 ARG A N 1
ATOM 843 C CA . ARG A 1 100 ? -3.151 2.665 -8.333 1.00 94.00 100 ARG A CA 1
ATOM 844 C C . ARG A 1 100 ? -4.443 1.862 -8.428 1.00 94.00 100 ARG A C 1
ATOM 846 O O . ARG A 1 100 ? -4.836 1.236 -7.444 1.00 94.00 100 ARG A O 1
ATOM 853 N N . GLN A 1 101 ? -5.084 1.874 -9.593 1.00 93.31 101 GLN A N 1
ATOM 854 C CA . GLN A 1 101 ? -6.333 1.159 -9.817 1.00 93.31 101 GLN A CA 1
ATOM 855 C C . GLN A 1 101 ? -6.158 -0.357 -9.659 1.00 93.31 101 GLN A C 1
ATOM 857 O O . GLN A 1 101 ? -6.972 -0.978 -8.983 1.00 93.31 101 GLN A O 1
ATOM 862 N N . ASP A 1 102 ? -5.066 -0.936 -10.160 1.00 92.69 102 ASP A N 1
ATOM 863 C CA . ASP A 1 102 ? -4.751 -2.361 -9.997 1.00 92.69 102 ASP A CA 1
ATOM 864 C C . ASP A 1 102 ? -4.613 -2.756 -8.518 1.00 92.69 102 ASP A C 1
ATOM 866 O O . ASP A 1 102 ? -5.102 -3.806 -8.083 1.00 92.69 102 ASP A O 1
ATOM 870 N N . VAL A 1 103 ? -3.975 -1.896 -7.714 1.00 92.88 103 VAL A N 1
ATOM 871 C CA . VAL A 1 103 ? -3.876 -2.095 -6.263 1.00 92.88 103 VAL A CA 1
ATOM 872 C C . VAL A 1 103 ? -5.254 -2.040 -5.612 1.00 92.88 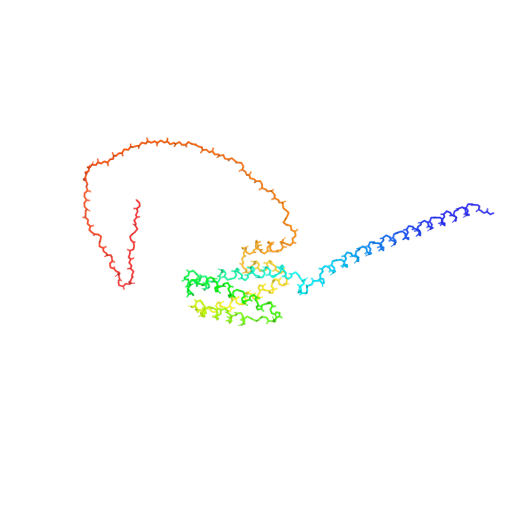103 VAL A C 1
ATOM 874 O O . VAL A 1 103 ? -5.546 -2.888 -4.773 1.00 92.88 103 VAL A O 1
ATOM 877 N N . LEU A 1 104 ? -6.110 -1.085 -5.982 1.00 92.06 104 LEU A N 1
ATOM 878 C CA . LEU A 1 104 ? -7.477 -0.997 -5.462 1.00 92.06 104 LEU A CA 1
ATOM 879 C C . LEU A 1 104 ? -8.302 -2.232 -5.856 1.00 92.06 104 LEU A C 1
ATOM 881 O O . LEU A 1 104 ? -8.912 -2.876 -5.001 1.00 92.06 104 LEU A O 1
ATOM 885 N N . ASP A 1 105 ? -8.258 -2.637 -7.119 1.00 90.81 105 ASP A N 1
ATOM 886 C CA . ASP A 1 105 ? -8.996 -3.788 -7.634 1.00 90.81 105 ASP A CA 1
ATOM 887 C C . ASP A 1 105 ? -8.640 -5.086 -6.890 1.00 90.81 105 ASP A C 1
ATOM 889 O O . ASP A 1 105 ? -9.511 -5.929 -6.650 1.00 90.81 105 ASP A O 1
ATOM 893 N N . LEU A 1 106 ? -7.394 -5.221 -6.420 1.00 90.31 106 LEU A N 1
ATOM 894 C CA . LEU A 1 106 ? -6.961 -6.341 -5.581 1.00 90.31 106 LEU A CA 1
ATOM 895 C C . LEU A 1 106 ? -7.778 -6.456 -4.280 1.00 90.31 106 LEU A C 1
ATOM 897 O O . LEU A 1 106 ? -8.112 -7.569 -3.862 1.00 90.31 106 LEU A O 1
ATOM 901 N N . PHE A 1 107 ? -8.147 -5.327 -3.667 1.00 88.44 107 PHE A N 1
ATOM 902 C CA . PHE A 1 107 ? -8.999 -5.290 -2.473 1.00 88.44 107 PHE A CA 1
ATOM 903 C C . PHE A 1 107 ? -10.484 -5.509 -2.802 1.00 88.44 107 PHE A C 1
ATOM 905 O O . PHE A 1 107 ? -11.198 -6.103 -1.992 1.00 88.44 107 PHE A O 1
ATOM 912 N N . LEU A 1 108 ? -10.946 -5.119 -3.997 1.00 85.81 108 LEU A N 1
ATOM 913 C CA . LEU A 1 108 ? -12.322 -5.374 -4.453 1.00 85.81 108 LEU A CA 1
ATOM 914 C C . LEU A 1 108 ? -12.597 -6.859 -4.721 1.00 85.81 108 LEU A C 1
ATOM 916 O O . LEU A 1 108 ? -13.731 -7.316 -4.588 1.00 85.81 108 LEU A O 1
ATOM 920 N N . MET A 1 109 ? -11.570 -7.651 -5.045 1.00 80.94 109 MET A N 1
ATOM 921 C CA . MET A 1 109 ? -11.719 -9.095 -5.272 1.00 80.94 109 MET A CA 1
ATOM 922 C C . MET A 1 109 ? -12.154 -9.891 -4.023 1.00 80.94 109 MET A C 1
ATOM 924 O O . MET A 1 109 ? -12.441 -11.086 -4.141 1.00 80.94 109 MET A O 1
ATOM 928 N N . GLY A 1 110 ? -12.179 -9.279 -2.830 1.00 69.62 110 GLY A N 1
ATOM 929 C CA . GLY A 1 110 ? -12.673 -9.895 -1.590 1.00 69.62 110 GLY A CA 1
ATOM 930 C C . GLY A 1 110 ? -11.803 -11.037 -1.045 1.00 69.62 110 GLY A C 1
ATOM 931 O O . GLY A 1 110 ? -12.246 -11.815 -0.198 1.00 69.62 110 GLY A O 1
ATOM 932 N N . LYS A 1 111 ? -10.567 -11.178 -1.538 1.00 75.94 111 LYS A N 1
ATOM 933 C CA . LYS A 1 111 ? -9.583 -12.152 -1.042 1.00 75.94 111 LYS A CA 1
ATOM 934 C C . LYS A 1 111 ? -8.691 -11.503 0.013 1.00 75.94 111 LYS A C 1
ATOM 936 O O . LYS A 1 111 ? -8.536 -10.289 0.037 1.00 75.94 111 LYS A O 1
ATOM 941 N N . GLN A 1 112 ? -8.078 -12.317 0.875 1.00 82.44 112 GLN A N 1
ATOM 942 C CA . GLN A 1 112 ? -7.016 -11.821 1.753 1.00 82.44 112 GLN A CA 1
ATOM 943 C C . GLN A 1 112 ? -5.862 -11.303 0.891 1.00 82.44 112 GLN A C 1
ATOM 945 O O . GLN A 1 112 ? -5.213 -12.087 0.199 1.00 82.44 112 GLN A O 1
ATOM 950 N N . VAL A 1 113 ? -5.656 -9.987 0.928 1.00 88.00 113 VAL A N 1
ATOM 951 C CA . VAL A 1 113 ? -4.567 -9.307 0.232 1.00 88.00 113 VAL A CA 1
ATOM 952 C C . VAL A 1 113 ? -3.324 -9.344 1.113 1.00 88.00 113 VAL A C 1
ATOM 954 O O . VAL A 1 113 ? -3.357 -8.911 2.266 1.00 88.00 113 VAL A O 1
ATOM 957 N N . TYR A 1 114 ? -2.230 -9.877 0.573 1.00 91.19 114 TYR A N 1
ATOM 958 C CA . TYR A 1 114 ? -0.934 -9.918 1.253 1.00 91.19 114 TYR A CA 1
ATOM 959 C C . TYR A 1 114 ? 0.015 -8.858 0.694 1.00 91.19 114 TYR A C 1
ATOM 961 O O . TYR A 1 114 ? -0.084 -8.491 -0.476 1.00 91.19 114 TYR A O 1
ATOM 969 N N . SER A 1 115 ? 0.967 -8.408 1.521 1.00 92.25 115 SER A N 1
ATOM 970 C CA . SER A 1 115 ? 1.930 -7.358 1.142 1.00 92.25 115 SER A CA 1
ATOM 971 C C . SER A 1 115 ? 2.701 -7.746 -0.117 1.00 92.25 115 SER A C 1
ATOM 973 O O . SER A 1 115 ? 2.769 -6.966 -1.057 1.00 92.25 115 SER A O 1
ATOM 975 N N . ASP A 1 116 ? 3.130 -9.007 -0.195 1.00 92.81 116 ASP A N 1
ATOM 976 C CA . ASP A 1 116 ? 3.872 -9.564 -1.330 1.00 92.81 116 ASP A CA 1
ATOM 977 C C . ASP A 1 116 ? 3.110 -9.461 -2.669 1.00 92.81 116 ASP A C 1
ATOM 979 O O . ASP A 1 116 ? 3.720 -9.375 -3.732 1.00 92.81 116 ASP A O 1
ATOM 983 N N . GLN A 1 117 ? 1.770 -9.478 -2.645 1.00 92.81 117 GLN A N 1
ATOM 984 C CA . GLN A 1 117 ? 0.964 -9.330 -3.863 1.00 92.81 117 GLN A CA 1
ATOM 985 C C . GLN A 1 117 ? 0.984 -7.889 -4.369 1.00 92.81 117 GLN A C 1
ATOM 987 O O . GLN A 1 117 ? 1.133 -7.673 -5.568 1.00 92.81 117 GLN A O 1
ATOM 992 N N . ILE A 1 118 ? 0.857 -6.923 -3.457 1.00 93.62 118 ILE A N 1
ATOM 993 C CA . ILE A 1 118 ? 0.932 -5.496 -3.780 1.00 93.62 118 ILE A CA 1
ATOM 994 C C . ILE A 1 118 ? 2.358 -5.149 -4.208 1.00 93.62 118 ILE A C 1
ATOM 996 O O . ILE A 1 118 ? 2.537 -4.528 -5.245 1.00 93.62 118 ILE A O 1
ATOM 1000 N N . GLU A 1 119 ? 3.370 -5.609 -3.466 1.00 94.38 119 GLU A N 1
ATOM 1001 C CA . GLU A 1 119 ? 4.789 -5.419 -3.791 1.00 94.38 119 GLU A CA 1
ATOM 1002 C C . GLU A 1 119 ? 5.094 -5.867 -5.220 1.00 94.38 119 GLU A C 1
ATOM 1004 O O . GLU A 1 119 ? 5.719 -5.124 -5.970 1.00 94.38 119 GLU A O 1
ATOM 1009 N N . LYS A 1 120 ? 4.584 -7.037 -5.623 1.00 93.06 120 LYS A N 1
ATOM 1010 C CA . LYS A 1 120 ? 4.760 -7.538 -6.984 1.00 93.06 120 LYS A CA 1
ATOM 1011 C C . LYS A 1 120 ? 4.118 -6.630 -8.037 1.00 93.06 120 LYS A C 1
ATOM 1013 O O . LYS A 1 120 ? 4.740 -6.411 -9.067 1.00 93.06 120 LYS A O 1
ATOM 1018 N N . ILE A 1 121 ? 2.905 -6.121 -7.801 1.00 93.12 121 ILE A N 1
ATOM 1019 C CA . ILE A 1 121 ? 2.242 -5.181 -8.726 1.00 93.12 121 ILE A CA 1
ATOM 1020 C C . ILE A 1 121 ? 3.078 -3.904 -8.850 1.00 93.12 121 ILE A C 1
ATOM 1022 O O . ILE A 1 121 ? 3.359 -3.457 -9.955 1.00 93.12 121 ILE A O 1
ATOM 1026 N N . LEU A 1 122 ? 3.529 -3.354 -7.721 1.00 94.12 122 LEU A N 1
ATOM 1027 C CA . LEU A 1 122 ? 4.336 -2.136 -7.689 1.00 94.12 122 LEU A CA 1
ATOM 1028 C C . LEU A 1 122 ? 5.682 -2.308 -8.412 1.00 94.12 122 LEU A C 1
ATOM 1030 O O . LEU A 1 122 ? 6.070 -1.442 -9.192 1.00 94.12 122 LEU A O 1
ATOM 1034 N N . ASP A 1 123 ? 6.380 -3.421 -8.180 1.00 93.44 123 ASP A N 1
ATOM 1035 C CA . ASP A 1 123 ? 7.655 -3.742 -8.832 1.00 93.44 123 ASP A CA 1
ATOM 1036 C C . ASP A 1 123 ? 7.483 -4.016 -10.335 1.00 93.44 123 ASP A C 1
ATOM 1038 O O . ASP A 1 123 ? 8.257 -3.535 -11.165 1.00 93.44 123 ASP A O 1
ATOM 1042 N N . GLU A 1 124 ? 6.424 -4.735 -10.716 1.00 93.00 124 GLU A N 1
ATOM 1043 C CA . GLU A 1 124 ? 6.096 -5.015 -12.113 1.00 93.00 124 GLU A CA 1
ATOM 1044 C C . GLU A 1 124 ? 5.758 -3.727 -12.879 1.00 93.00 124 GLU A C 1
ATOM 1046 O O . GLU A 1 124 ? 6.323 -3.492 -13.945 1.00 93.00 124 GLU A O 1
ATOM 1051 N N . CYS A 1 125 ? 4.931 -2.845 -12.315 1.00 92.06 125 CYS A N 1
ATOM 1052 C CA . CYS A 1 125 ? 4.613 -1.551 -12.919 1.00 92.06 125 CYS A CA 1
ATOM 1053 C C . CYS A 1 125 ? 5.834 -0.619 -12.977 1.00 92.06 125 CYS A C 1
ATOM 1055 O O . CYS A 1 125 ? 6.076 0.015 -14.006 1.00 92.06 125 CYS A O 1
ATOM 1057 N N . LEU A 1 126 ? 6.646 -0.547 -11.914 1.00 91.81 126 LEU A N 1
ATOM 1058 C CA . LEU A 1 126 ? 7.869 0.260 -11.931 1.00 91.81 126 LEU A CA 1
ATOM 1059 C C . LEU A 1 126 ? 8.836 -0.209 -13.022 1.00 91.81 126 LEU A C 1
ATOM 1061 O O . LEU A 1 126 ? 9.315 0.607 -13.813 1.00 91.81 126 LEU A O 1
ATOM 1065 N N . SER A 1 127 ? 9.086 -1.517 -13.094 1.00 91.88 127 SER A N 1
ATOM 1066 C CA . SER A 1 127 ? 10.056 -2.092 -14.025 1.00 91.88 127 SER A CA 1
ATOM 1067 C C . SER A 1 127 ? 9.564 -2.115 -15.475 1.00 91.88 127 SER A C 1
ATOM 1069 O O . SER A 1 127 ? 10.336 -1.781 -16.375 1.00 91.88 127 SER A O 1
ATOM 1071 N N . GLN A 1 128 ? 8.301 -2.481 -15.723 1.00 91.06 128 GLN A N 1
ATOM 1072 C CA . GLN A 1 128 ? 7.761 -2.641 -17.078 1.00 91.06 128 GLN A CA 1
ATOM 1073 C C . GLN A 1 128 ? 7.224 -1.336 -17.675 1.00 91.06 128 GLN A C 1
ATOM 1075 O O . GLN A 1 128 ? 7.477 -1.069 -18.850 1.00 91.06 128 GLN A O 1
ATOM 1080 N N . ASP A 1 129 ? 6.499 -0.527 -16.897 1.00 90.44 129 ASP A N 1
ATOM 1081 C CA . ASP A 1 129 ? 5.812 0.664 -17.416 1.00 90.44 129 ASP A CA 1
ATOM 1082 C C . ASP A 1 129 ? 6.594 1.957 -17.173 1.00 90.44 129 ASP A C 1
ATOM 1084 O O . ASP A 1 129 ? 6.606 2.843 -18.029 1.00 90.44 129 ASP A O 1
ATOM 1088 N N . LEU A 1 130 ? 7.254 2.075 -16.019 1.00 90.50 130 LEU A N 1
ATOM 1089 C CA . LEU A 1 130 ? 7.959 3.294 -15.609 1.00 90.50 130 LEU A CA 1
ATOM 1090 C C . LEU A 1 130 ? 9.474 3.219 -15.849 1.00 90.50 130 LEU A C 1
ATOM 1092 O O . LEU A 1 130 ? 10.177 4.179 -15.543 1.00 90.50 130 LEU A O 1
ATOM 1096 N N . ASN A 1 131 ? 9.983 2.102 -16.387 1.00 89.69 131 ASN A N 1
ATOM 1097 C CA . ASN A 1 131 ? 11.406 1.852 -16.658 1.00 89.69 131 ASN A CA 1
ATOM 1098 C C . ASN A 1 131 ? 12.321 2.203 -15.463 1.00 89.69 131 ASN A C 1
ATOM 1100 O O . ASN A 1 131 ? 13.389 2.800 -15.614 1.00 89.69 131 ASN A O 1
ATOM 1104 N N . THR A 1 132 ? 11.859 1.871 -14.259 1.00 89.12 132 THR A N 1
ATOM 1105 C CA . THR A 1 132 ? 12.473 2.217 -12.974 1.00 89.12 132 THR A CA 1
ATOM 1106 C C . THR A 1 132 ? 12.574 0.973 -12.112 1.00 89.12 132 THR A C 1
ATOM 1108 O O . THR A 1 132 ? 11.681 0.137 -12.123 1.00 89.12 132 THR A O 1
ATOM 1111 N N . VAL A 1 133 ? 13.640 0.846 -11.328 1.00 89.12 133 VAL A N 1
ATOM 1112 C CA . VAL A 1 133 ? 13.776 -0.238 -10.349 1.00 89.12 133 VAL A CA 1
ATOM 1113 C C . VAL A 1 133 ? 14.076 0.384 -8.994 1.00 89.12 133 VAL A C 1
ATOM 1115 O O . VAL A 1 133 ? 15.010 1.176 -8.867 1.00 89.12 133 VAL A O 1
ATOM 1118 N N . ALA A 1 134 ? 13.265 0.051 -7.993 1.00 86.44 134 ALA A N 1
ATOM 1119 C CA . ALA A 1 134 ? 13.470 0.483 -6.618 1.00 86.44 134 ALA A CA 1
ATOM 1120 C C . ALA A 1 134 ? 14.255 -0.599 -5.856 1.00 86.44 134 ALA A C 1
ATOM 1122 O O . ALA A 1 134 ? 13.697 -1.607 -5.437 1.00 86.44 134 ALA A O 1
ATOM 1123 N N . GLU A 1 135 ? 15.565 -0.403 -5.688 1.00 86.88 135 GLU A N 1
ATOM 1124 C CA . GLU A 1 135 ? 16.454 -1.349 -4.982 1.00 86.88 135 GLU A CA 1
ATOM 1125 C C . GLU A 1 135 ? 16.506 -1.126 -3.455 1.00 86.88 135 GLU A C 1
ATOM 1127 O O . GLU A 1 135 ? 17.294 -1.751 -2.748 1.00 86.88 135 GLU A O 1
ATOM 1132 N N . ASP A 1 136 ? 15.697 -0.206 -2.932 1.00 89.62 136 ASP A N 1
ATOM 1133 C CA . ASP A 1 136 ? 15.707 0.255 -1.539 1.00 89.62 136 ASP A CA 1
ATOM 1134 C C . ASP A 1 136 ? 14.631 -0.408 -0.658 1.00 89.62 136 ASP A C 1
ATOM 1136 O O . ASP A 1 136 ? 14.314 0.089 0.425 1.00 89.62 136 ASP A O 1
ATOM 1140 N N . ASP A 1 137 ? 14.038 -1.512 -1.124 1.00 90.31 137 ASP A N 1
ATOM 1141 C CA . ASP A 1 137 ? 12.876 -2.170 -0.514 1.00 90.31 137 ASP A CA 1
ATOM 1142 C C . ASP A 1 137 ? 11.676 -1.216 -0.296 1.00 90.31 137 ASP A C 1
ATOM 1144 O O . ASP A 1 137 ? 10.779 -1.504 0.509 1.00 90.31 137 ASP A O 1
ATOM 1148 N N . SER A 1 138 ? 11.614 -0.070 -0.994 1.00 92.56 138 SER A N 1
ATOM 1149 C CA . SER A 1 138 ? 10.508 0.882 -0.828 1.00 92.56 138 SER A CA 1
ATOM 1150 C C . SER A 1 138 ? 9.178 0.310 -1.320 1.00 92.56 138 SER A C 1
ATOM 1152 O O . SER A 1 138 ? 8.162 0.547 -0.668 1.00 92.56 138 SER A O 1
ATOM 1154 N N . CYS A 1 139 ? 9.174 -0.533 -2.364 1.00 92.50 139 CYS A N 1
ATOM 1155 C CA . CYS A 1 139 ? 7.980 -1.259 -2.830 1.00 92.50 139 CYS A CA 1
ATOM 1156 C C . CYS A 1 139 ? 7.311 -2.038 -1.688 1.00 92.50 139 CYS A C 1
ATOM 1158 O O . CYS A 1 139 ? 6.102 -1.943 -1.475 1.00 92.50 139 CYS A O 1
ATOM 1160 N N . LYS A 1 140 ? 8.111 -2.759 -0.896 1.00 93.44 140 LYS A N 1
ATOM 1161 C CA . LYS A 1 140 ? 7.639 -3.557 0.239 1.00 93.44 140 LYS A CA 1
ATOM 1162 C C . LYS A 1 140 ? 7.119 -2.696 1.389 1.00 93.44 140 LYS A C 1
ATOM 1164 O O . LYS A 1 140 ? 6.126 -3.042 2.040 1.00 93.44 140 LYS A O 1
ATOM 1169 N N . GLN A 1 141 ? 7.787 -1.575 1.663 1.00 93.06 141 GLN A N 1
ATOM 1170 C CA . GLN A 1 141 ? 7.355 -0.623 2.689 1.00 93.06 141 GLN A CA 1
ATOM 1171 C C . GLN A 1 141 ? 6.007 0.005 2.315 1.00 93.06 141 GLN A C 1
ATOM 1173 O O . GLN A 1 141 ? 5.086 0.003 3.132 1.00 93.06 141 GLN A O 1
ATOM 1178 N N . VAL A 1 142 ? 5.866 0.447 1.063 1.00 94.25 142 VAL A N 1
ATOM 1179 C CA . VAL A 1 142 ? 4.628 1.006 0.502 1.00 94.25 142 VAL A CA 1
ATOM 1180 C C . VAL A 1 142 ? 3.497 -0.025 0.523 1.00 94.25 142 VAL A C 1
ATOM 1182 O O . VAL A 1 142 ? 2.408 0.276 1.008 1.00 94.25 142 VAL A O 1
ATOM 1185 N N . ALA A 1 143 ? 3.756 -1.265 0.101 1.00 94.38 143 ALA A N 1
ATOM 1186 C CA . ALA A 1 143 ? 2.783 -2.356 0.163 1.00 94.38 143 ALA A CA 1
ATOM 1187 C C . ALA A 1 143 ? 2.276 -2.618 1.593 1.00 94.38 143 ALA A C 1
ATOM 1189 O O . ALA A 1 143 ? 1.072 -2.753 1.833 1.00 94.38 143 ALA A O 1
ATOM 1190 N N . THR A 1 144 ? 3.189 -2.619 2.568 1.00 93.69 144 THR A N 1
ATOM 1191 C CA . THR A 1 144 ? 2.849 -2.803 3.985 1.00 93.69 144 THR A CA 1
ATOM 1192 C C . THR A 1 144 ? 1.998 -1.644 4.507 1.00 93.69 144 THR A C 1
ATOM 1194 O O . THR A 1 144 ? 1.024 -1.871 5.227 1.00 93.69 144 THR A O 1
ATOM 1197 N N . LEU A 1 145 ? 2.336 -0.413 4.118 1.00 92.88 145 LEU A N 1
ATOM 1198 C CA . LEU A 1 145 ? 1.606 0.799 4.482 1.00 92.88 145 LEU A CA 1
ATOM 1199 C C . LEU A 1 145 ? 0.167 0.776 3.943 1.00 92.88 145 LEU A C 1
ATOM 1201 O O . LEU A 1 145 ? -0.771 1.041 4.691 1.00 92.88 145 LEU A O 1
ATOM 1205 N N . ILE A 1 146 ? -0.028 0.372 2.683 1.00 93.56 146 ILE A N 1
ATOM 1206 C CA . ILE A 1 146 ? -1.353 0.259 2.051 1.00 93.56 146 ILE A CA 1
ATOM 1207 C C . ILE A 1 146 ? -2.241 -0.733 2.814 1.00 93.56 146 ILE A C 1
ATOM 1209 O O . ILE A 1 146 ? -3.395 -0.429 3.118 1.00 93.56 146 ILE A O 1
ATOM 1213 N N . ILE A 1 147 ? -1.702 -1.893 3.199 1.00 92.62 147 ILE A N 1
ATOM 1214 C CA . ILE A 1 147 ? -2.442 -2.884 3.997 1.00 92.62 147 ILE A CA 1
ATOM 1215 C C . ILE A 1 147 ? -2.790 -2.339 5.382 1.00 92.62 147 ILE A C 1
ATOM 1217 O O . ILE A 1 147 ? -3.887 -2.585 5.887 1.00 92.62 147 ILE A O 1
ATOM 1221 N N . GLN A 1 148 ? -1.881 -1.601 6.021 1.00 91.25 148 GLN A N 1
ATOM 1222 C CA . GLN A 1 148 ? -2.177 -0.947 7.296 1.00 91.25 148 GLN A CA 1
ATOM 1223 C C . GLN A 1 148 ? -3.319 0.061 7.139 1.00 91.25 148 GLN A C 1
ATOM 1225 O O . GLN A 1 148 ? -4.277 -0.001 7.908 1.00 91.25 148 GLN A O 1
ATOM 1230 N N . CYS A 1 149 ? -3.284 0.910 6.109 1.00 90.25 149 CYS A N 1
ATOM 1231 C CA . CYS A 1 149 ? -4.362 1.848 5.802 1.00 90.25 149 CYS A CA 1
ATOM 1232 C C . CYS A 1 149 ? -5.697 1.135 5.557 1.00 90.25 149 CYS A C 1
ATOM 1234 O O . CYS A 1 149 ? -6.708 1.553 6.115 1.00 90.25 149 CYS A O 1
ATOM 1236 N N . TYR A 1 150 ? -5.711 0.026 4.814 1.00 90.12 150 TYR A N 1
ATOM 1237 C CA . TYR A 1 150 ? -6.922 -0.771 4.599 1.00 90.12 150 TYR A CA 1
ATOM 1238 C C . TYR A 1 150 ? -7.514 -1.299 5.916 1.00 90.12 150 TYR A C 1
ATOM 1240 O O . TYR A 1 150 ? -8.707 -1.149 6.181 1.00 90.12 150 TYR A O 1
ATOM 1248 N N . ASN A 1 151 ? -6.673 -1.854 6.795 1.00 89.94 151 ASN A N 1
ATOM 1249 C CA . ASN A 1 151 ? -7.115 -2.333 8.107 1.00 89.94 151 ASN A CA 1
ATOM 1250 C C . ASN A 1 151 ? -7.645 -1.193 8.992 1.00 89.94 151 ASN A C 1
ATOM 1252 O O . ASN A 1 151 ? -8.648 -1.363 9.683 1.00 89.94 151 ASN A O 1
ATOM 1256 N N . LEU A 1 152 ? -6.998 -0.024 8.973 1.00 89.00 152 LEU A N 1
ATOM 1257 C CA . LEU A 1 152 ? -7.456 1.156 9.711 1.00 89.00 152 LEU A CA 1
ATOM 1258 C C . LEU A 1 152 ? -8.785 1.696 9.159 1.00 89.00 152 LEU A C 1
ATOM 1260 O O . LEU A 1 152 ? -9.645 2.080 9.953 1.00 89.00 152 LEU A O 1
ATOM 1264 N N . ALA A 1 153 ? -8.979 1.663 7.834 1.00 87.62 153 ALA A N 1
ATOM 1265 C CA . ALA A 1 153 ? -10.223 2.056 7.169 1.00 87.62 153 ALA A CA 1
ATOM 1266 C C . ALA A 1 153 ? -11.397 1.167 7.606 1.00 87.62 153 ALA A C 1
ATOM 1268 O O . ALA A 1 153 ? -12.440 1.683 8.001 1.00 87.62 153 ALA A O 1
ATOM 1269 N N . ILE A 1 154 ? -11.201 -0.159 7.611 1.00 86.50 154 ILE A N 1
ATOM 1270 C CA . ILE A 1 154 ? -12.221 -1.132 8.041 1.00 86.50 154 ILE A CA 1
ATOM 1271 C C . ILE A 1 154 ? -12.542 -0.994 9.531 1.00 86.50 154 ILE A C 1
ATOM 1273 O O . ILE A 1 154 ? -13.698 -1.115 9.930 1.00 86.50 154 ILE A O 1
ATOM 1277 N N . ASN A 1 155 ? -11.532 -0.736 10.365 1.00 86.75 155 ASN A N 1
ATOM 1278 C CA . ASN A 1 155 ? -11.722 -0.566 11.806 1.00 86.75 155 ASN A CA 1
ATOM 1279 C C . ASN A 1 155 ? -12.343 0.794 12.183 1.00 86.75 155 ASN A C 1
ATOM 1281 O O . ASN A 1 155 ? -12.653 1.006 13.355 1.00 86.75 155 ASN A O 1
ATOM 1285 N N . GLY A 1 156 ? -12.490 1.727 11.234 1.00 83.25 156 GLY A N 1
ATOM 1286 C CA . GLY A 1 156 ? -12.941 3.098 11.502 1.00 83.25 156 GLY A CA 1
ATOM 1287 C C . GLY A 1 156 ? -11.941 3.926 12.324 1.00 83.25 156 GLY A C 1
ATOM 1288 O O . GLY A 1 156 ? -12.304 4.935 12.929 1.00 83.25 156 GLY A O 1
ATOM 1289 N N . ALA A 1 157 ? -10.674 3.504 12.379 1.00 86.38 157 ALA A N 1
ATOM 1290 C CA . ALA A 1 157 ? -9.615 4.141 13.159 1.00 86.38 157 ALA A CA 1
ATOM 1291 C C . ALA A 1 157 ? -8.947 5.274 12.359 1.00 86.38 157 ALA A C 1
ATOM 1293 O O . ALA A 1 157 ? -7.755 5.249 12.052 1.00 86.38 157 ALA A O 1
ATOM 1294 N N . TYR A 1 158 ? -9.734 6.290 12.006 1.00 82.31 158 TYR A N 1
ATOM 1295 C CA . TYR A 1 158 ? -9.292 7.379 11.128 1.00 82.31 158 TYR A CA 1
ATOM 1296 C C . TYR A 1 158 ? -8.174 8.237 11.731 1.00 82.31 158 TYR A C 1
ATOM 1298 O O . TYR A 1 158 ? -7.297 8.696 11.009 1.00 82.31 158 TYR A O 1
ATOM 1306 N N . ASN A 1 159 ? -8.154 8.415 13.056 1.00 83.06 159 ASN A N 1
ATOM 1307 C CA . ASN A 1 159 ? -7.092 9.170 13.733 1.00 83.06 159 ASN A CA 1
ATOM 1308 C C . ASN A 1 159 ? -5.714 8.513 13.566 1.00 83.06 159 ASN A C 1
ATOM 1310 O O . ASN A 1 159 ? -4.712 9.206 13.374 1.00 83.06 159 ASN A O 1
ATOM 1314 N N . ASP A 1 160 ? -5.670 7.182 13.603 1.00 84.38 160 ASP A N 1
ATOM 1315 C CA . ASP A 1 160 ? -4.433 6.423 13.428 1.00 84.38 160 ASP A CA 1
ATOM 1316 C C . ASP A 1 160 ? -3.974 6.491 11.968 1.00 84.38 160 ASP A C 1
ATOM 1318 O O . ASP A 1 160 ? -2.788 6.670 11.702 1.00 84.38 160 ASP A O 1
ATOM 1322 N N . MET A 1 161 ? -4.916 6.450 11.018 1.00 84.38 161 MET A N 1
ATOM 1323 C CA . MET A 1 161 ? -4.621 6.631 9.593 1.00 84.38 161 MET A CA 1
ATOM 1324 C C . MET A 1 161 ? -4.042 8.021 9.304 1.00 84.38 161 MET A C 1
ATOM 1326 O O . MET A 1 161 ? -3.043 8.133 8.596 1.00 84.38 161 MET A O 1
ATOM 1330 N N . VAL A 1 162 ? -4.622 9.071 9.893 1.00 82.88 162 VAL A N 1
ATOM 1331 C CA . VAL A 1 162 ? -4.108 10.444 9.781 1.00 82.88 162 VAL A CA 1
ATOM 1332 C C . VAL A 1 162 ? -2.717 10.567 10.392 1.00 82.88 162 VAL A C 1
ATOM 1334 O O . VAL A 1 162 ? -1.849 11.240 9.845 1.00 82.88 162 VAL A O 1
ATOM 1337 N N . SER A 1 163 ? -2.480 9.904 11.521 1.00 82.31 163 SER A N 1
ATOM 1338 C CA . SER A 1 163 ? -1.165 9.910 12.166 1.00 82.31 163 SER A CA 1
ATOM 1339 C C . SER A 1 163 ? -0.109 9.188 11.323 1.00 82.31 163 SER A C 1
ATOM 1341 O O . SER A 1 163 ? 1.054 9.581 11.341 1.00 82.31 163 SER A O 1
ATOM 1343 N N . LEU A 1 164 ? -0.515 8.159 10.573 1.00 81.19 164 LEU A N 1
ATOM 1344 C CA . LEU A 1 164 ? 0.357 7.368 9.706 1.00 81.19 164 LEU A CA 1
ATOM 1345 C C . LEU A 1 164 ? 0.709 8.088 8.393 1.00 81.19 164 LEU A C 1
ATOM 1347 O O . LEU A 1 164 ? 1.860 8.043 7.975 1.00 81.19 164 LEU A O 1
ATOM 1351 N N . LEU A 1 165 ? -0.263 8.752 7.758 1.00 78.94 165 LEU A N 1
ATOM 1352 C CA . LEU A 1 165 ? -0.099 9.443 6.466 1.00 78.94 165 LEU A CA 1
ATOM 1353 C C . LEU A 1 165 ? 0.223 10.940 6.596 1.00 78.94 165 LEU A C 1
ATOM 1355 O O . LEU A 1 165 ? 0.441 11.630 5.604 1.00 78.94 165 LEU A O 1
ATOM 1359 N N . GLY A 1 166 ? 0.193 11.470 7.816 1.00 78.81 166 GLY A N 1
ATOM 1360 C CA . GLY A 1 166 ? 0.401 12.882 8.102 1.00 78.81 166 GLY A CA 1
ATOM 1361 C C . GLY A 1 166 ? -0.888 13.722 8.123 1.00 78.81 166 GLY A C 1
ATOM 1362 O O . GLY A 1 166 ? -1.939 13.331 7.600 1.00 78.81 166 GLY A O 1
ATOM 1363 N N . PRO A 1 167 ? -0.814 14.929 8.721 1.00 69.69 167 PRO A N 1
ATOM 1364 C CA . PRO A 1 167 ? -1.977 15.756 9.056 1.00 69.69 167 PRO A CA 1
ATOM 1365 C C . PRO A 1 167 ? -2.775 16.241 7.840 1.00 69.69 167 PRO A C 1
ATOM 1367 O O . PRO A 1 167 ? -3.952 16.567 7.970 1.00 69.69 167 PRO A O 1
ATOM 1370 N N . GLU A 1 168 ? -2.172 16.267 6.652 1.00 67.75 168 GLU A N 1
ATOM 1371 C CA . GLU A 1 168 ? -2.843 16.688 5.418 1.00 67.75 168 GLU A CA 1
ATOM 1372 C C . GLU A 1 168 ? -3.976 15.735 5.006 1.00 67.75 168 GLU A C 1
ATOM 1374 O O . GLU A 1 168 ? -4.940 16.155 4.364 1.00 67.75 168 GLU A O 1
ATOM 1379 N N . THR A 1 169 ? -3.922 14.472 5.437 1.00 65.94 169 THR A N 1
ATOM 1380 C CA . THR A 1 169 ? -5.002 13.506 5.189 1.00 65.94 169 THR A CA 1
ATOM 1381 C C . THR A 1 169 ? -6.227 13.724 6.074 1.00 65.94 169 THR A C 1
ATOM 1383 O O . THR A 1 169 ? -7.314 13.284 5.712 1.00 65.94 169 THR A O 1
ATOM 1386 N N . ALA A 1 170 ? -6.108 14.466 7.182 1.00 66.69 170 ALA A N 1
ATOM 1387 C CA . ALA A 1 170 ? -7.220 14.717 8.102 1.00 66.69 170 ALA A CA 1
ATOM 1388 C C . ALA A 1 170 ? -8.393 15.437 7.425 1.00 66.69 170 ALA A C 1
ATOM 1390 O O . ALA A 1 170 ? -9.552 15.095 7.660 1.00 66.69 170 ALA A O 1
ATOM 1391 N N . SER A 1 171 ? -8.089 16.420 6.572 1.00 65.38 171 SER A N 1
ATOM 1392 C CA . SER A 1 171 ? -9.103 17.198 5.851 1.00 65.38 171 SER A CA 1
ATOM 1393 C C . SER A 1 171 ? -9.860 16.325 4.848 1.00 65.38 171 SER A C 1
ATOM 1395 O O . SER A 1 171 ? -11.091 16.316 4.823 1.00 65.38 171 SER A O 1
ATOM 1397 N N . VAL A 1 172 ? -9.118 15.519 4.084 1.00 68.00 172 VAL A N 1
ATOM 1398 C CA . VAL A 1 172 ? -9.673 14.627 3.059 1.00 68.00 172 VAL A CA 1
ATOM 1399 C C . VAL A 1 172 ? -10.519 13.530 3.702 1.00 68.00 172 VAL A C 1
ATOM 1401 O O . VAL A 1 172 ? -11.676 13.349 3.336 1.00 68.00 172 VAL A O 1
ATOM 1404 N N . ILE A 1 173 ? -9.994 12.872 4.738 1.00 66.06 173 ILE A N 1
ATOM 1405 C CA . ILE A 1 173 ? -10.710 11.824 5.472 1.00 66.06 173 ILE A CA 1
ATOM 1406 C C . ILE A 1 173 ? -11.960 12.403 6.149 1.00 66.06 173 ILE A C 1
ATOM 1408 O O . ILE A 1 173 ? -13.031 11.804 6.074 1.00 66.06 173 ILE A O 1
ATOM 1412 N N . SER A 1 174 ? -11.878 13.597 6.754 1.00 64.44 174 SER A N 1
ATOM 1413 C CA . SER A 1 174 ? -13.057 14.234 7.353 1.00 64.44 174 SER A CA 1
ATOM 1414 C C . SER A 1 174 ? -14.121 14.605 6.319 1.00 64.44 174 SER A C 1
ATOM 1416 O O . SER A 1 174 ? -15.302 14.594 6.671 1.00 64.44 174 SER A O 1
ATOM 1418 N N . SER A 1 175 ? -13.732 14.962 5.093 1.00 64.88 175 SER A N 1
ATOM 1419 C CA . SER A 1 175 ? -14.667 15.222 3.996 1.00 64.88 175 SER A CA 1
ATOM 1420 C C . SER A 1 175 ? -15.359 13.935 3.543 1.00 64.88 175 SER A C 1
ATOM 1422 O O . SER A 1 175 ? -16.582 13.937 3.416 1.00 64.88 175 SER A O 1
ATOM 1424 N N . CYS A 1 176 ? -14.628 12.821 3.427 1.00 61.22 176 CYS A N 1
ATOM 1425 C CA . CYS A 1 176 ? -15.211 11.514 3.105 1.00 61.22 176 CYS A CA 1
ATOM 1426 C C . CYS A 1 176 ? -16.223 11.044 4.166 1.00 61.22 176 CYS A C 1
ATOM 1428 O O . CYS A 1 176 ? -17.269 10.512 3.816 1.00 61.22 176 CYS A O 1
ATOM 1430 N N . ILE A 1 177 ? -15.964 11.304 5.455 1.00 62.97 177 ILE A N 1
ATOM 1431 C CA . ILE A 1 177 ? -16.881 10.942 6.558 1.00 62.97 177 ILE A CA 1
ATOM 1432 C C . ILE A 1 177 ? -18.144 11.825 6.579 1.00 62.97 177 ILE A C 1
ATOM 1434 O O . ILE A 1 177 ? -19.206 11.393 7.014 1.00 62.97 177 ILE A O 1
ATOM 1438 N N . LYS A 1 178 ? -18.053 13.089 6.143 1.00 56.34 178 LYS A N 1
ATOM 1439 C CA . LYS A 1 1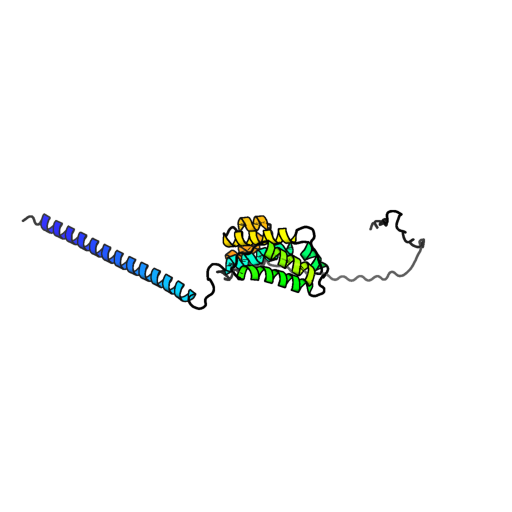78 ? -19.184 14.040 6.168 1.00 56.34 178 LYS A CA 1
ATOM 1440 C C . LYS A 1 178 ? -19.998 14.069 4.867 1.00 56.34 178 LYS A C 1
ATOM 1442 O O . LYS A 1 178 ? -21.088 14.635 4.854 1.00 56.34 178 LYS A O 1
ATOM 1447 N N . GLY A 1 179 ? -19.493 13.468 3.791 1.00 51.75 179 GLY A N 1
ATOM 1448 C CA . GLY A 1 179 ? -20.006 13.615 2.425 1.00 51.75 179 GLY A CA 1
ATOM 1449 C C . GLY A 1 179 ? -21.302 12.871 2.080 1.00 51.75 179 GLY A C 1
ATOM 1450 O O . GLY A 1 179 ? -21.775 13.005 0.956 1.00 51.75 179 GLY A O 1
ATOM 1451 N N . ALA A 1 180 ? -21.909 12.115 3.000 1.00 49.84 180 ALA A N 1
ATOM 1452 C CA . ALA A 1 180 ? -23.092 11.299 2.701 1.00 49.84 180 ALA A CA 1
ATOM 1453 C C . ALA A 1 180 ? -24.457 11.983 2.956 1.00 49.84 180 ALA A C 1
ATOM 1455 O O . ALA A 1 180 ? -25.487 11.320 2.827 1.00 49.84 180 ALA A O 1
ATOM 1456 N N . GLY A 1 181 ? -24.525 13.277 3.321 1.00 40.50 181 GLY A N 1
ATOM 1457 C CA . GLY A 1 181 ? -25.815 13.827 3.771 1.00 40.50 181 GLY A CA 1
ATOM 1458 C C . GLY A 1 181 ? -26.062 15.333 3.834 1.00 40.50 181 GLY A C 1
ATOM 1459 O O . GLY A 1 181 ? -27.066 15.693 4.441 1.00 40.50 181 GLY A O 1
ATOM 1460 N N . ASN A 1 182 ? -25.240 16.221 3.261 1.00 39.22 182 ASN A N 1
ATOM 1461 C CA . ASN A 1 182 ? -25.603 17.646 3.238 1.00 39.22 182 ASN A CA 1
ATOM 1462 C C . ASN A 1 182 ? -24.836 18.449 2.169 1.00 39.22 182 ASN A C 1
ATOM 1464 O O . ASN A 1 182 ? -23.875 19.138 2.486 1.00 39.22 182 ASN A O 1
ATOM 1468 N N . ASP A 1 183 ? -25.277 18.380 0.911 1.00 44.03 183 ASP A N 1
ATOM 1469 C CA . ASP A 1 183 ? -25.042 19.463 -0.059 1.00 44.03 183 ASP A CA 1
ATOM 1470 C C . ASP A 1 183 ? -26.278 20.378 -0.014 1.00 44.03 183 ASP A C 1
ATOM 1472 O O . ASP A 1 183 ? -27.122 20.403 -0.909 1.00 44.03 183 ASP A O 1
ATOM 1476 N N . SER A 1 184 ? -26.457 21.000 1.154 1.00 47.66 184 SER A N 1
ATOM 1477 C CA . SER A 1 184 ? -27.420 22.068 1.402 1.00 47.66 184 SER A CA 1
ATOM 1478 C C . SER A 1 184 ? -26.596 23.303 1.738 1.00 47.66 184 SER A C 1
ATOM 1480 O O . SER A 1 184 ? -26.086 23.407 2.848 1.00 47.66 184 SER A O 1
ATOM 1482 N N . ASP A 1 185 ? -26.421 24.156 0.734 1.00 46.88 185 ASP A N 1
ATOM 1483 C CA . ASP A 1 185 ? -26.644 25.599 0.832 1.00 46.88 185 ASP A CA 1
ATOM 1484 C C . ASP A 1 185 ? -26.125 26.259 2.125 1.00 46.88 185 ASP A C 1
ATOM 1486 O O . ASP A 1 185 ? -26.868 26.414 3.089 1.00 46.88 185 ASP A O 1
ATOM 1490 N N . ASP A 1 186 ? -24.854 26.668 2.133 1.00 52.34 186 ASP A N 1
ATOM 1491 C CA . ASP A 1 186 ? -24.362 27.684 3.067 1.00 52.34 186 ASP A CA 1
ATOM 1492 C C . ASP A 1 186 ? -23.556 28.734 2.289 1.00 52.34 186 ASP A C 1
ATOM 1494 O O . ASP A 1 186 ? -22.347 28.632 2.058 1.00 52.34 186 ASP A O 1
ATOM 1498 N N . GLU A 1 187 ? -24.300 29.754 1.858 1.00 48.31 187 GLU A N 1
ATOM 1499 C CA . GLU A 1 187 ? -23.838 31.111 1.588 1.00 48.31 187 GLU A CA 1
ATOM 1500 C C . GLU A 1 187 ? -22.942 31.609 2.735 1.00 48.31 187 GLU A C 1
ATOM 1502 O O . GLU A 1 187 ? -23.427 31.831 3.843 1.00 48.31 187 GLU A O 1
ATOM 1507 N N . ILE A 1 188 ? -21.656 31.873 2.480 1.00 56.88 188 ILE A N 1
ATOM 1508 C CA . ILE A 1 188 ? -20.857 32.757 3.344 1.00 56.88 188 ILE A CA 1
ATOM 1509 C C . ILE A 1 188 ? -20.036 33.719 2.479 1.00 56.88 188 ILE A C 1
ATOM 1511 O O . ILE A 1 188 ? -18.924 33.433 2.043 1.00 56.88 188 ILE A O 1
ATOM 1515 N N . ASP A 1 189 ? -20.690 34.849 2.225 1.00 51.88 189 ASP A N 1
ATOM 1516 C CA . ASP A 1 189 ? -20.246 36.213 2.533 1.00 51.88 189 ASP A CA 1
ATOM 1517 C C . ASP A 1 189 ? -18.899 36.692 1.959 1.00 51.88 189 ASP A C 1
ATOM 1519 O O . ASP A 1 189 ? -17.806 36.397 2.448 1.00 51.88 189 ASP A O 1
ATOM 1523 N N . ALA A 1 190 ? -19.017 37.509 0.913 1.00 54.47 190 ALA A N 1
ATOM 1524 C CA . ALA A 1 190 ? -17.949 38.298 0.325 1.00 54.47 190 ALA A CA 1
ATOM 1525 C C . ALA A 1 190 ? -17.698 39.579 1.145 1.00 54.47 190 ALA A C 1
ATOM 1527 O O . ALA A 1 190 ? -18.636 40.350 1.342 1.00 54.47 190 ALA A O 1
ATOM 1528 N N . PRO A 1 191 ? -16.449 39.911 1.518 1.00 57.22 191 PRO A N 1
ATOM 1529 C CA . PRO A 1 191 ? -16.119 41.273 1.908 1.00 57.22 191 PRO A CA 1
ATOM 1530 C C . PRO A 1 191 ? -15.892 42.155 0.666 1.00 57.22 191 PRO A C 1
ATOM 1532 O O . PRO A 1 191 ? -14.896 42.035 -0.045 1.00 57.22 191 PRO A O 1
ATOM 1535 N N . GLU A 1 192 ? -16.900 42.987 0.403 1.00 56.78 192 GLU A N 1
ATOM 1536 C CA . GLU A 1 192 ? -16.841 44.414 0.044 1.00 56.78 192 GLU A CA 1
ATOM 1537 C C . GLU A 1 192 ? -15.492 45.040 -0.371 1.00 56.78 192 GLU A C 1
ATOM 1539 O O . GLU A 1 192 ? -14.561 45.093 0.425 1.00 56.78 192 GLU A O 1
ATOM 1544 N N . SER A 1 193 ? -15.530 45.712 -1.540 1.00 52.25 193 SER A N 1
ATOM 1545 C CA . SER A 1 193 ? -14.879 47.001 -1.895 1.00 52.25 193 SER A CA 1
ATOM 1546 C C . SER A 1 193 ? -13.341 47.097 -1.787 1.00 52.25 193 SER A C 1
ATOM 1548 O O . SER A 1 193 ? -12.722 46.637 -0.847 1.00 52.25 193 SER A O 1
ATOM 1550 N N . GLU A 1 194 ? -12.601 47.716 -2.702 1.00 52.84 194 GLU A N 1
ATOM 1551 C CA . GLU A 1 194 ? -12.819 49.040 -3.271 1.00 52.84 194 GLU A CA 1
ATOM 1552 C C . GLU A 1 194 ? -11.868 49.183 -4.477 1.00 52.84 194 GLU A C 1
ATOM 1554 O O . GLU A 1 194 ? -10.675 48.889 -4.389 1.00 52.84 194 GLU A O 1
ATOM 1559 N N . MET A 1 195 ? -12.415 49.574 -5.629 1.00 52.88 195 MET A N 1
ATOM 1560 C CA . MET A 1 195 ? -11.655 49.900 -6.836 1.00 52.88 195 MET A CA 1
ATOM 1561 C C . MET A 1 195 ? -11.038 51.292 -6.653 1.00 52.88 195 MET A C 1
ATOM 1563 O O . MET A 1 195 ? -11.778 52.261 -6.500 1.00 52.88 195 MET A O 1
ATOM 1567 N N . GLY A 1 196 ? -9.707 51.379 -6.662 1.00 57.34 196 GLY A N 1
ATOM 1568 C CA . GLY A 1 196 ? -8.949 52.631 -6.656 1.00 57.34 196 GLY A CA 1
ATOM 1569 C C . GLY A 1 196 ? -8.216 52.814 -7.982 1.00 57.34 196 GLY A C 1
ATOM 1570 O O . GLY A 1 196 ? -7.240 52.115 -8.243 1.00 57.34 196 GLY A O 1
ATOM 1571 N N . ASP A 1 197 ? -8.775 53.707 -8.791 1.00 54.53 197 ASP A N 1
ATOM 1572 C CA . ASP A 1 197 ? -8.273 54.306 -10.032 1.00 54.53 197 ASP A CA 1
ATOM 1573 C C . ASP A 1 197 ? -7.152 55.331 -9.743 1.00 54.53 197 ASP A C 1
ATOM 1575 O O . ASP A 1 197 ? -6.901 55.642 -8.578 1.00 54.53 197 ASP A O 1
ATOM 1579 N N . ASP A 1 198 ? -6.564 55.878 -10.812 1.00 56.56 198 ASP A N 1
ATOM 1580 C CA . ASP A 1 198 ? -5.553 56.953 -10.891 1.00 56.56 198 ASP A CA 1
ATOM 1581 C C . ASP A 1 198 ? -4.084 56.461 -10.860 1.00 56.56 198 ASP A C 1
ATOM 1583 O O . ASP A 1 198 ? -3.671 55.682 -10.007 1.00 56.56 198 ASP A O 1
ATOM 1587 N N . ASP A 1 199 ? -3.174 56.857 -11.751 1.00 58.88 199 ASP A N 1
ATOM 1588 C CA . ASP A 1 199 ? -3.162 57.950 -12.722 1.00 58.88 199 ASP A CA 1
ATOM 1589 C C . ASP A 1 199 ? -2.077 57.647 -13.773 1.00 58.88 199 ASP A C 1
ATOM 1591 O O . ASP A 1 199 ? -1.037 57.056 -13.459 1.00 58.88 199 ASP A O 1
ATOM 1595 N N . TYR A 1 200 ? -2.325 58.049 -15.016 1.00 55.34 200 TYR A N 1
ATOM 1596 C CA . TYR A 1 200 ? -1.356 58.022 -16.105 1.00 55.34 200 TYR A CA 1
ATOM 1597 C C . TYR A 1 200 ? -0.594 59.344 -16.082 1.00 55.34 200 TYR A C 1
ATOM 1599 O O . TYR A 1 200 ? -1.219 60.384 -16.261 1.00 55.34 200 TYR A O 1
ATOM 1607 N N . ASP A 1 201 ? 0.735 59.317 -15.972 1.00 55.72 201 ASP A N 1
ATOM 1608 C CA . ASP A 1 201 ? 1.518 60.463 -16.432 1.00 55.72 201 ASP A CA 1
ATOM 1609 C C . ASP A 1 201 ? 2.764 60.050 -17.216 1.00 55.72 201 ASP A C 1
ATOM 1611 O O . ASP A 1 201 ? 3.490 59.106 -16.892 1.00 55.72 201 ASP A O 1
ATOM 1615 N N . ASP A 1 202 ? 2.892 60.769 -18.317 1.00 51.84 202 ASP A N 1
ATOM 1616 C CA . ASP A 1 202 ? 3.661 60.581 -19.531 1.00 51.84 202 ASP A CA 1
ATOM 1617 C C . ASP A 1 202 ? 4.829 61.562 -19.486 1.00 51.84 202 ASP A C 1
ATOM 1619 O O . ASP A 1 202 ? 4.609 62.756 -19.634 1.00 51.84 202 ASP A O 1
ATOM 1623 N N . GLU A 1 203 ? 6.070 61.097 -19.312 1.00 57.78 203 GLU A N 1
ATOM 1624 C CA . GLU A 1 203 ? 7.240 61.930 -19.613 1.00 57.78 203 GLU A CA 1
ATOM 1625 C C . GLU A 1 203 ? 8.326 61.122 -20.340 1.00 57.78 203 GLU A C 1
ATOM 1627 O O . GLU A 1 203 ? 9.188 60.457 -19.763 1.00 57.78 203 GLU A O 1
ATOM 1632 N N . MET A 1 204 ? 8.226 61.204 -21.668 1.00 56.72 204 MET A N 1
ATOM 1633 C CA . MET A 1 204 ? 9.302 61.226 -22.662 1.00 56.72 204 MET A CA 1
ATOM 1634 C C . MET A 1 204 ? 10.641 61.717 -22.086 1.00 56.72 204 MET A C 1
ATOM 1636 O O . MET A 1 204 ? 10.641 62.768 -21.460 1.00 56.72 204 MET A O 1
ATOM 1640 N N . MET A 1 205 ? 11.767 61.063 -22.409 1.00 62.34 205 MET A N 1
ATOM 1641 C CA . MET A 1 205 ? 13.002 61.711 -22.900 1.00 62.34 205 MET A CA 1
ATOM 1642 C C . MET A 1 205 ? 13.937 60.661 -23.523 1.00 62.34 205 MET A C 1
ATOM 1644 O O . MET A 1 205 ? 14.387 59.725 -22.864 1.00 62.34 205 MET A O 1
ATOM 1648 N N . ASP A 1 206 ? 14.184 60.843 -24.822 1.00 49.41 206 ASP A N 1
ATOM 1649 C CA . ASP A 1 206 ? 15.322 60.307 -25.570 1.00 49.41 206 ASP A CA 1
ATOM 1650 C C . ASP A 1 206 ? 16.623 60.809 -24.927 1.00 49.41 206 ASP A C 1
ATOM 1652 O O . ASP A 1 206 ? 16.823 62.018 -24.831 1.00 49.41 206 ASP A O 1
ATOM 1656 N N . ASP A 1 207 ? 17.523 59.897 -24.566 1.00 55.75 207 ASP A N 1
ATOM 1657 C CA . ASP A 1 207 ? 18.936 60.213 -24.340 1.00 55.75 207 ASP A CA 1
ATOM 1658 C C . ASP A 1 207 ? 19.765 59.376 -25.321 1.00 55.75 207 ASP A C 1
ATOM 1660 O O . ASP A 1 207 ? 20.097 58.211 -25.080 1.00 55.75 207 ASP A O 1
ATOM 1664 N N . ASP A 1 208 ? 20.058 59.998 -26.463 1.00 51.19 208 ASP A N 1
ATOM 1665 C CA . ASP A 1 208 ? 21.176 59.637 -27.321 1.00 51.19 208 ASP A CA 1
ATOM 1666 C C . ASP A 1 208 ? 22.365 60.544 -26.974 1.00 51.19 208 ASP A C 1
ATOM 1668 O O . ASP A 1 208 ? 22.229 61.746 -26.740 1.00 51.19 208 ASP A O 1
ATOM 1672 N N . ASP A 1 209 ? 23.532 59.926 -27.062 1.00 51.56 209 ASP A N 1
ATOM 1673 C CA . ASP A 1 209 ? 24.841 60.528 -27.242 1.00 51.56 209 ASP A CA 1
ATOM 1674 C C . ASP A 1 209 ? 25.732 60.836 -26.013 1.00 51.56 209 ASP A C 1
ATOM 1676 O O . ASP A 1 209 ? 25.506 61.704 -25.172 1.00 51.56 209 ASP A O 1
ATOM 1680 N N . ASN A 1 210 ? 26.895 60.179 -26.089 1.00 52.47 210 ASN A N 1
ATOM 1681 C CA . ASN A 1 210 ? 28.215 60.634 -25.664 1.00 52.47 210 ASN A CA 1
ATOM 1682 C C . ASN A 1 210 ? 28.684 60.478 -24.199 1.00 52.47 210 ASN A C 1
ATOM 1684 O O . ASN A 1 210 ? 28.600 61.373 -23.365 1.00 52.47 210 ASN A O 1
ATOM 1688 N N . ASN A 1 211 ? 29.497 59.426 -24.016 1.00 49.12 211 ASN A N 1
ATOM 1689 C CA . ASN A 1 211 ? 30.971 59.547 -24.022 1.00 49.12 211 ASN A CA 1
ATOM 1690 C C . ASN A 1 211 ? 31.684 58.973 -22.775 1.00 49.12 211 ASN A C 1
ATOM 1692 O O . ASN A 1 211 ? 31.645 59.521 -21.679 1.00 49.12 211 ASN A O 1
ATOM 1696 N N . ASP A 1 212 ? 32.450 57.914 -23.052 1.00 44.50 212 ASP A N 1
ATOM 1697 C CA . ASP A 1 212 ? 33.786 57.625 -22.515 1.00 44.50 212 ASP A CA 1
ATOM 1698 C C . ASP A 1 212 ? 33.943 57.219 -21.038 1.00 44.50 212 ASP A C 1
ATOM 1700 O O . ASP A 1 212 ? 34.193 58.038 -20.153 1.00 44.50 212 ASP A O 1
ATOM 1704 N N . ASN A 1 213 ? 33.976 55.902 -20.790 1.00 50.12 213 ASN A N 1
ATOM 1705 C CA . ASN A 1 213 ? 35.191 55.316 -20.214 1.00 50.12 213 ASN A CA 1
ATOM 1706 C C . ASN A 1 213 ? 35.224 53.776 -20.241 1.00 50.12 213 ASN A C 1
ATOM 1708 O O . ASN A 1 213 ? 34.524 53.086 -19.508 1.00 50.12 213 ASN A O 1
ATOM 1712 N N . ASN A 1 214 ? 36.222 53.290 -20.975 1.00 50.09 214 ASN A N 1
ATOM 1713 C CA . ASN A 1 214 ? 37.159 52.246 -20.564 1.00 50.09 214 ASN A CA 1
ATOM 1714 C C . ASN A 1 214 ? 36.756 50.751 -20.518 1.00 50.09 214 ASN A C 1
ATOM 1716 O O . ASN A 1 214 ? 36.125 50.237 -19.600 1.00 50.09 214 ASN A O 1
ATOM 1720 N N . ASN A 1 215 ? 37.449 50.037 -21.414 1.00 49.62 215 ASN A N 1
ATOM 1721 C CA . ASN A 1 215 ? 38.056 48.713 -21.243 1.00 49.62 215 ASN A CA 1
ATOM 1722 C C . ASN A 1 215 ? 37.197 47.452 -21.401 1.00 49.62 215 ASN A C 1
ATOM 1724 O O . ASN A 1 215 ? 36.924 46.683 -20.483 1.00 49.62 215 ASN A O 1
ATOM 1728 N N . ASN A 1 216 ? 36.999 47.160 -22.682 1.00 42.97 216 ASN A N 1
ATOM 1729 C CA . ASN A 1 216 ? 37.131 45.852 -23.314 1.00 42.97 216 ASN A CA 1
ATOM 1730 C C . ASN A 1 216 ? 38.170 44.919 -22.631 1.00 42.97 216 ASN A C 1
ATOM 1732 O O . ASN A 1 216 ? 39.360 45.239 -22.589 1.00 42.97 216 ASN A O 1
ATOM 1736 N N . LYS A 1 217 ? 37.749 43.735 -22.160 1.00 57.22 217 LYS A N 1
ATOM 1737 C CA . LYS A 1 217 ? 38.607 42.536 -22.050 1.00 57.22 217 LYS A CA 1
ATOM 1738 C C . LYS A 1 217 ? 37.755 41.253 -22.075 1.00 57.22 217 LYS A C 1
ATOM 1740 O O . LYS A 1 217 ? 36.734 41.191 -21.390 1.00 57.22 217 LYS A O 1
ATOM 1745 N N . PRO A 1 218 ? 38.154 40.231 -22.854 1.00 48.03 218 PRO A N 1
ATOM 1746 C CA . PRO A 1 218 ? 37.335 39.057 -23.142 1.00 48.03 218 PRO A CA 1
ATOM 1747 C C . PRO A 1 218 ? 37.258 38.130 -21.921 1.00 48.03 218 PRO A C 1
ATOM 1749 O O . PRO A 1 218 ? 38.273 37.855 -21.276 1.00 48.03 218 PRO A O 1
ATOM 1752 N N . LYS A 1 219 ? 36.054 37.640 -21.594 1.00 54.19 219 LYS A N 1
ATOM 1753 C CA . LYS A 1 219 ? 35.853 36.655 -20.522 1.00 54.19 219 LYS A CA 1
ATOM 1754 C C . LYS A 1 219 ? 36.476 35.319 -20.938 1.00 54.19 219 LYS A C 1
ATOM 1756 O O . LYS A 1 219 ? 36.025 34.696 -21.894 1.00 54.19 219 LYS A O 1
ATOM 1761 N N . LYS A 1 220 ? 37.523 34.915 -20.213 1.00 56.16 220 LYS A N 1
ATOM 1762 C CA . LYS A 1 220 ? 38.108 33.570 -20.239 1.00 56.16 220 LYS A CA 1
ATOM 1763 C C . LYS A 1 220 ? 37.057 32.552 -19.793 1.00 56.16 220 LYS A C 1
ATOM 1765 O O . LYS A 1 220 ? 36.389 32.775 -18.787 1.00 56.16 220 LYS A O 1
ATOM 1770 N N . TYR A 1 221 ? 36.949 31.453 -20.529 1.00 55.34 221 TYR A N 1
ATOM 1771 C CA . TYR A 1 221 ? 36.296 30.239 -20.055 1.00 55.34 221 TYR A CA 1
ATOM 1772 C C . TYR A 1 221 ? 37.108 29.698 -18.872 1.00 55.34 221 TYR A C 1
ATOM 1774 O O . TYR A 1 221 ? 38.329 29.583 -18.977 1.00 55.34 221 TYR A O 1
ATOM 1782 N N . SER A 1 222 ? 36.454 29.437 -17.741 1.00 64.31 222 SER A N 1
ATOM 1783 C CA . SER A 1 222 ? 37.076 28.723 -16.624 1.00 64.31 222 SER A CA 1
ATOM 1784 C C . SER A 1 222 ? 37.158 27.248 -17.005 1.00 64.31 222 SER A C 1
ATOM 1786 O O . SER A 1 222 ? 36.124 26.611 -17.199 1.00 64.31 222 SER A O 1
ATOM 1788 N N . GLU A 1 223 ? 38.374 26.733 -17.170 1.00 63.34 223 GLU A N 1
ATOM 1789 C CA . GLU A 1 223 ? 38.609 25.294 -17.291 1.00 63.34 223 GLU A CA 1
ATOM 1790 C C . GLU A 1 223 ? 38.263 24.612 -15.953 1.00 63.34 223 GLU A C 1
ATOM 1792 O O . GLU A 1 223 ? 38.454 25.226 -14.900 1.00 63.34 223 GLU A O 1
ATOM 1797 N N . PRO A 1 224 ? 37.696 23.393 -15.979 1.00 70.62 224 PRO A N 1
ATOM 1798 C CA . PRO A 1 224 ? 37.442 22.622 -14.768 1.00 70.62 224 PRO A CA 1
ATOM 1799 C C . PRO A 1 224 ? 38.768 22.254 -14.097 1.00 70.62 224 PRO A C 1
ATOM 1801 O O . PRO A 1 224 ? 39.710 21.833 -14.770 1.00 70.62 224 PRO A O 1
ATOM 1804 N N . ASP A 1 225 ? 38.826 22.418 -12.776 1.00 75.25 225 ASP A N 1
ATOM 1805 C CA . ASP A 1 225 ? 39.990 22.030 -11.979 1.00 75.25 225 ASP A CA 1
ATOM 1806 C C . ASP A 1 225 ? 40.187 20.499 -11.994 1.00 75.25 225 ASP A C 1
ATOM 1808 O O . ASP A 1 225 ? 39.314 19.743 -12.426 1.00 75.25 225 ASP A O 1
ATOM 1812 N N . GLU A 1 226 ? 41.333 20.025 -11.495 1.00 76.31 226 GLU A N 1
ATOM 1813 C CA . GLU A 1 226 ? 41.705 18.597 -11.423 1.00 76.31 226 GLU A CA 1
ATOM 1814 C C . GLU A 1 226 ? 40.693 17.741 -10.626 1.00 76.31 226 GLU A C 1
ATOM 1816 O O . GLU A 1 226 ? 40.567 16.543 -10.868 1.00 76.31 226 GLU A O 1
ATOM 1821 N N . ASP A 1 227 ? 39.891 18.375 -9.764 1.00 78.62 227 ASP A N 1
ATOM 1822 C CA . ASP A 1 227 ? 38.780 17.762 -9.023 1.00 78.62 227 ASP A CA 1
ATOM 1823 C C . ASP A 1 227 ? 37.411 17.852 -9.746 1.00 78.62 227 ASP A C 1
ATOM 1825 O O . ASP A 1 227 ? 36.389 17.444 -9.195 1.00 78.62 227 ASP A O 1
ATOM 1829 N N . GLY A 1 228 ? 37.348 18.390 -10.972 1.00 76.62 228 GLY A N 1
ATOM 1830 C CA . GLY A 1 228 ? 36.144 18.437 -11.817 1.00 76.62 228 GLY A CA 1
ATOM 1831 C C . GLY A 1 228 ? 35.113 19.521 -11.470 1.00 76.62 228 GLY A C 1
ATOM 1832 O O . GLY A 1 228 ? 34.030 19.545 -12.056 1.00 76.62 228 GLY A O 1
ATOM 1833 N N . TRP A 1 229 ? 35.426 20.433 -10.547 1.00 74.25 229 TRP A N 1
ATOM 1834 C CA . TRP A 1 229 ? 34.534 21.528 -10.149 1.00 74.25 229 TRP A CA 1
ATOM 1835 C C . TRP A 1 229 ? 34.866 22.831 -10.889 1.00 74.25 229 TRP A C 1
ATOM 1837 O O . TRP A 1 229 ? 36.029 23.149 -11.129 1.00 74.25 229 TRP A O 1
ATOM 1847 N N . VAL A 1 230 ? 33.833 23.611 -11.230 1.00 75.44 230 VAL A N 1
ATOM 1848 C CA . VAL A 1 230 ? 33.966 24.960 -11.809 1.00 75.44 230 VAL A CA 1
ATOM 1849 C C . VAL A 1 230 ? 33.528 25.990 -10.770 1.00 75.44 230 VAL A C 1
ATOM 1851 O O . VAL A 1 230 ? 32.392 25.971 -10.296 1.00 75.44 230 VAL A O 1
ATOM 1854 N N . THR A 1 231 ? 34.420 26.918 -10.424 1.00 75.50 231 THR A N 1
ATOM 1855 C CA . THR A 1 231 ? 34.135 27.969 -9.436 1.00 75.50 231 THR A CA 1
ATOM 1856 C C . THR A 1 231 ? 33.153 29.002 -10.006 1.00 75.50 231 THR A C 1
ATOM 1858 O O . THR A 1 231 ? 33.493 29.732 -10.937 1.00 75.50 231 THR A O 1
ATOM 1861 N N . VAL A 1 232 ? 31.943 29.098 -9.438 1.00 69.00 232 VAL A N 1
ATOM 1862 C CA . VAL A 1 232 ? 30.934 30.103 -9.823 1.00 69.00 232 VAL A CA 1
ATOM 1863 C C . VAL A 1 232 ? 31.181 31.447 -9.130 1.00 69.00 232 VAL A C 1
ATOM 1865 O O . VAL A 1 232 ? 31.170 31.566 -7.907 1.00 69.00 232 VAL A O 1
ATOM 1868 N N . ASN A 1 233 ? 31.392 32.500 -9.917 1.00 68.06 233 ASN A N 1
ATOM 1869 C CA . ASN A 1 233 ? 31.576 33.862 -9.423 1.00 68.06 233 ASN A CA 1
ATOM 1870 C C . ASN A 1 233 ? 30.197 34.475 -9.110 1.00 68.06 233 ASN A C 1
ATOM 1872 O O . ASN A 1 233 ? 29.371 34.628 -10.012 1.00 68.06 233 ASN A O 1
ATOM 1876 N N . SER A 1 234 ? 29.948 34.895 -7.866 1.00 58.31 234 SER A N 1
ATOM 1877 C CA . SER A 1 234 ? 28.726 35.631 -7.519 1.00 58.31 234 SER A CA 1
ATOM 1878 C C . SER A 1 234 ? 28.767 37.059 -8.091 1.00 58.31 234 SER A C 1
ATOM 1880 O O . SER A 1 234 ? 29.691 37.836 -7.841 1.00 58.31 234 SER A O 1
ATOM 1882 N N . LYS A 1 235 ? 27.764 37.427 -8.897 1.00 67.75 235 LYS A N 1
ATOM 1883 C CA . LYS A 1 235 ? 27.600 38.787 -9.435 1.00 67.75 235 LYS A CA 1
ATOM 1884 C C . LYS A 1 235 ? 26.699 39.586 -8.481 1.00 67.75 235 LYS A C 1
ATOM 1886 O O . LYS A 1 235 ? 25.505 39.319 -8.397 1.00 67.75 235 LYS A O 1
ATOM 1891 N N . ARG A 1 236 ? 27.276 40.553 -7.754 1.00 62.97 236 ARG A N 1
ATOM 1892 C CA . ARG A 1 236 ? 26.533 41.577 -6.991 1.00 62.97 236 ARG A CA 1
ATOM 1893 C C . ARG A 1 236 ? 25.852 42.565 -7.952 1.00 62.97 236 ARG A C 1
ATOM 1895 O O . ARG A 1 236 ? 26.452 42.902 -8.976 1.00 62.97 236 ARG A O 1
ATOM 1902 N N . ARG A 1 237 ? 24.619 42.951 -7.590 1.00 50.56 237 ARG A N 1
ATOM 1903 C CA . ARG A 1 237 ? 23.830 44.068 -8.145 1.00 50.56 237 ARG A CA 1
ATOM 1904 C C . ARG A 1 237 ? 24.623 45.369 -8.146 1.00 50.56 237 ARG A C 1
ATOM 1906 O O . ARG A 1 237 ? 25.403 45.559 -7.183 1.00 50.56 237 ARG A O 1
#

Secondary structure (DSSP, 8-state):
--HHHHHHHHHHHHHHHHHHHHHHHHHHHHHHHHHHHHHHHHHHHHTTSSS-S--STHHHHHHHHHHHHHHHHHH-HHHHHHHHTTTT-TTHHHHHHHHHHHHHHHHHTTS---HHHHHHHHHHHHHHTS-----SSHHHHHHHHHHHHHHHHHTT-HHHHHHHH-THHHHHHHHHHHTTS-----------------------------------------PPPTTS---PPP---

Sequence (237 aa):
MNYSNIVQQNLEQQIQQQQIQQQQEQNLREQQIRQQIEEQIKRGQQNQETTQVDNRPEGEYWQIFDQAVLRIFKEWTALQLAITNEWGGNKTSERAEDMRQDVLDLFLMGKQVYSDQIEKILDECLSQDLNTVAEDDSCKQVATLIIQCYNLAINGAYNDMVSLLGPETASVISSCIKGAGNDSDDEIDAPESEMGDDDYDDEMMDDDDNNDNNNNKPKKYSEPDEDGWVTVNSKRR